Protein AF-0000000066056493 (afdb_homodimer)

Radius of gyration: 20.64 Å; Cα contacts (8 Å, |Δi|>4): 708; chains: 2; bounding box: 51×51×52 Å

Nearest PDB structures (foldseek):
  6n6f-assembly1_A  TM=9.939E-01  e=4.272E-26  Vibrio cholerae
  7va3-assembly1_B  TM=9.637E-01  e=6.478E-27  Pseudomonas aeruginosa PAO1
  3tr8-assembly1_B  TM=9.936E-01  e=1.657E-25  Coxiella burnetii
  7va6-assembly1_B  TM=9.688E-01  e=3.374E-26  Pseudomonas aeruginosa PAO1
  7vh4-assembly2_B  TM=9.676E-01  e=2.999E-26  Escherichia coli K-12

Solvent-accessible surface area (backbone atoms only — not comparable to full-atom values): 19224 Å² total; per-residue (Å²): 120,61,32,66,62,25,36,42,33,46,30,64,37,50,39,52,86,45,66,90,80,37,46,78,36,31,43,19,38,37,33,20,41,72,74,67,46,78,74,47,76,48,72,75,43,41,21,40,59,66,64,69,54,64,70,63,27,50,70,65,47,49,50,52,32,51,74,70,44,48,50,60,45,17,71,68,30,83,39,41,58,68,52,51,35,50,53,50,47,63,61,42,55,66,38,33,52,76,44,46,22,34,47,26,26,61,53,37,59,60,51,51,55,40,24,55,75,69,29,46,72,48,48,60,38,30,22,95,44,45,35,34,46,40,23,56,48,56,48,24,55,64,55,32,50,68,64,39,71,67,60,79,82,86,77,75,83,38,34,58,60,47,38,52,50,36,54,48,50,44,50,50,46,36,60,71,41,32,32,77,90,50,46,110,121,62,31,65,61,24,36,42,32,46,30,63,38,51,40,54,87,46,65,88,80,38,46,76,35,30,43,21,38,36,33,21,41,71,75,66,46,77,74,47,76,46,71,75,43,42,21,41,60,63,64,67,54,64,71,64,27,48,70,65,48,48,50,51,32,51,74,70,43,47,51,60,46,16,71,69,30,83,38,40,59,69,53,52,37,52,53,50,45,63,61,43,54,64,37,31,51,77,43,46,22,35,47,25,26,62,55,38,57,61,52,50,54,37,24,58,74,67,30,44,72,50,48,60,38,30,21,93,43,46,34,35,46,40,24,57,49,56,45,25,56,65,56,32,51,69,64,40,71,68,61,80,81,86,77,74,83,38,33,59,59,48,39,53,50,38,52,49,49,45,51,50,46,36,60,71,40,32,31,76,88,50,46,111

Foldseek 3Di:
DADLQKAKEKFWDWLDLDLVQIATFWMWIFIDGNLLHTPDTADIAGAADDVVRNVPRDPVSVVLCVVLVSVVRNPVHPHHLANVLVSVCVVCVVHYAFQRHAHEAAVCVSVLSNCVPRPVVSSRSYHPHHHHLVVLLVVCVPPPVPLNVPDDDPPSSRIVNRRVSRSVSSLSSLCPPDDPVRND/DADLQKAKEKFFDWLDLDLVQIATFWMWIFIDGNLLHTPDTADIAGAADDVVRNVPRDPVSVVLCVVLVSVVRNPVHPHHLANVLVSVCVVCVVHYAFQRHAHEAAVCVSVLSNCVPRPVVSSRSYHPHHHHLVVLLVVCVPPPVPLNVPDDDPPSSRIVNRRVSRSVSSLSSLCPPDDPVRND

Secondary structure (DSSP, 8-state):
---TT-EEEEEEEESSS-TTT--EEEEEEEEE-TT--EEEEPPPEE----HHHHHT--HHHHHHHHHHTHHHHHHH----HHHHHHHHHHHHTTTS-TTTSPEEESSTHHHHHHHHHH-HHHHTTS-SSEEEHHHHHHHHHHH-HHHHHH--------HHHHHHHHHHHHHHHHHHHB-GGG--/---TT-EEEEEEEESSS-TTT--EEEEEEEEE-TT--EEEEPPPEE----HHHHHT--HHHHHHHHHHTHHHHHHH----HHHHHHHHHHHHTTTS-TTTSPEEESSTHHHHHHHHHH-HHHHTTS-SSEEEHHHHHHHHHHH-HHHHHH--------HHHHHHHHHHHHHHHHHHHB-GGG--

Structure (mmCIF, N/CA/C/O backbone):
data_AF-0000000066056493-model_v1
#
loop_
_entity.id
_entity.type
_entity.pdbx_description
1 polymer Oligoribonuclease
#
loop_
_atom_site.group_PDB
_atom_site.id
_atom_site.type_symbol
_atom_site.label_atom_id
_atom_site.label_alt_id
_atom_site.label_comp_id
_atom_site.label_asym_id
_atom_site.label_entity_id
_atom_site.label_seq_id
_atom_site.pdbx_PDB_ins_code
_atom_site.Cartn_x
_atom_site.Cartn_y
_atom_site.Cartn_z
_atom_site.occupancy
_atom_site.B_iso_or_equiv
_atom_site.auth_seq_id
_atom_site.auth_comp_id
_atom_site.auth_asym_id
_atom_site.auth_atom_id
_atom_site.pdbx_PDB_model_num
ATOM 1 N N . MET A 1 1 ? 9.977 -25.406 2.15 1 86.19 1 MET A N 1
ATOM 2 C CA . MET A 1 1 ? 9.891 -25.406 3.607 1 86.19 1 MET A CA 1
ATOM 3 C C . MET A 1 1 ? 9.195 -24.156 4.109 1 86.19 1 MET A C 1
ATOM 5 O O . MET A 1 1 ? 9.375 -23.062 3.543 1 86.19 1 MET A O 1
ATOM 9 N N . LYS A 1 2 ? 8.406 -24.375 5.102 1 96.56 2 LYS A N 1
ATOM 10 C CA . LYS A 1 2 ? 7.676 -23.266 5.73 1 96.56 2 LYS A CA 1
ATOM 11 C C . LYS A 1 2 ? 8.625 -22.297 6.422 1 96.56 2 LYS A C 1
ATOM 13 O O . LYS A 1 2 ? 9.547 -22.734 7.125 1 96.56 2 LYS A O 1
ATOM 18 N N . SER A 1 3 ? 8.484 -21 6.113 1 98.06 3 SER A N 1
ATOM 19 C CA . SER A 1 3 ? 9.359 -19.984 6.688 1 98.06 3 SER A CA 1
ATOM 20 C C . SER A 1 3 ? 8.633 -18.656 6.832 1 98.06 3 SER A C 1
ATOM 22 O O . SER A 1 3 ? 7.867 -18.25 5.953 1 98.06 3 SER A O 1
ATOM 24 N N . GLU A 1 4 ? 8.961 -17.953 7.898 1 97.75 4 GLU A N 1
ATOM 25 C CA . GLU A 1 4 ? 8.406 -16.609 8.102 1 97.75 4 GLU A CA 1
ATOM 26 C C . GLU A 1 4 ? 9.031 -15.602 7.148 1 97.75 4 GLU A C 1
ATOM 28 O O . GLU A 1 4 ? 8.516 -14.484 6.992 1 97.75 4 GLU A O 1
ATOM 33 N N . ASN A 1 5 ? 10.094 -15.984 6.484 1 98 5 ASN A N 1
ATOM 34 C CA . ASN A 1 5 ? 10.773 -15.078 5.559 1 98 5 ASN A CA 1
ATOM 35 C C . ASN A 1 5 ? 10.258 -15.25 4.133 1 98 5 ASN A C 1
ATOM 37 O O . ASN A 1 5 ? 10.609 -14.469 3.244 1 98 5 ASN A O 1
ATOM 41 N N . ASN A 1 6 ? 9.43 -16.297 3.906 1 98.81 6 ASN A N 1
ATOM 42 C CA . ASN A 1 6 ? 8.836 -16.469 2.584 1 98.81 6 ASN A CA 1
ATOM 43 C C . ASN A 1 6 ? 7.848 -15.344 2.264 1 98.81 6 ASN A C 1
ATOM 45 O O . ASN A 1 6 ? 7.297 -14.719 3.172 1 98.81 6 ASN A O 1
ATOM 49 N N . LEU A 1 7 ? 7.75 -15.094 0.995 1 98.94 7 LEU A N 1
ATOM 50 C CA . LEU A 1 7 ? 6.91 -14.016 0.495 1 98.94 7 LEU A CA 1
ATOM 51 C C . LEU A 1 7 ? 5.742 -14.562 -0.318 1 98.94 7 LEU A C 1
ATOM 53 O O . LEU A 1 7 ? 5.926 -15.43 -1.171 1 98.94 7 LEU A O 1
ATOM 57 N N . ILE A 1 8 ? 4.562 -14.078 -0.016 1 98.94 8 ILE A N 1
ATOM 58 C CA . ILE A 1 8 ? 3.385 -14.406 -0.809 1 98.94 8 ILE A CA 1
ATOM 59 C C . ILE A 1 8 ? 3.119 -13.297 -1.825 1 98.94 8 ILE A C 1
ATOM 61 O O . ILE A 1 8 ? 2.863 -12.148 -1.45 1 98.94 8 ILE A O 1
ATOM 65 N N . TRP A 1 9 ? 3.219 -13.617 -3.09 1 98.94 9 TRP A N 1
ATOM 66 C CA . TRP A 1 9 ? 2.82 -12.75 -4.191 1 98.94 9 TRP A CA 1
ATOM 67 C C . TRP A 1 9 ? 1.397 -13.062 -4.645 1 98.94 9 TRP A C 1
ATOM 69 O O . TRP A 1 9 ? 1.015 -14.227 -4.754 1 98.94 9 TRP A O 1
ATOM 79 N N . ILE A 1 10 ? 0.638 -12.008 -4.863 1 98.94 10 ILE A N 1
ATOM 80 C CA . ILE A 1 10 ? -0.745 -12.211 -5.281 1 98.94 10 ILE A CA 1
ATOM 81 C C . ILE A 1 10 ? -1.119 -11.18 -6.344 1 98.94 10 ILE A C 1
ATOM 83 O O . ILE A 1 10 ? -0.582 -10.062 -6.355 1 98.94 10 ILE A O 1
ATOM 87 N N . ASP A 1 11 ? -1.934 -11.484 -7.219 1 98.81 11 ASP A N 1
ATOM 88 C CA . ASP A 1 11 ? -2.572 -10.594 -8.188 1 98.81 11 ASP A CA 1
ATOM 89 C C . ASP A 1 11 ? -4.027 -10.984 -8.414 1 98.81 11 ASP A C 1
ATOM 91 O O . ASP A 1 11 ? -4.359 -12.172 -8.43 1 98.81 11 ASP A O 1
ATOM 95 N N . LEU A 1 12 ? -4.859 -10.016 -8.555 1 98.81 12 LEU A N 1
ATOM 96 C CA . LEU A 1 12 ? -6.277 -10.195 -8.852 1 98.81 12 LEU A CA 1
ATOM 97 C C . LEU A 1 12 ? -6.648 -9.5 -10.156 1 98.81 12 LEU A C 1
ATOM 99 O O . LEU A 1 12 ? -6.094 -8.453 -10.492 1 98.81 12 LEU A O 1
ATOM 103 N N . GLU A 1 13 ? -7.504 -10.062 -10.852 1 98.69 13 GLU A N 1
ATOM 104 C CA . GLU A 1 13 ? -8.266 -9.352 -11.875 1 98.69 13 GLU A CA 1
ATOM 105 C C . GLU A 1 13 ? -9.695 -9.078 -11.414 1 98.69 13 GLU A C 1
ATOM 107 O O . GLU A 1 13 ? -10.312 -9.93 -10.766 1 98.69 13 GLU A O 1
ATOM 112 N N . MET A 1 14 ? -10.227 -7.957 -11.766 1 98.69 14 MET A N 1
ATOM 113 C CA . MET A 1 14 ? -11.547 -7.535 -11.305 1 98.69 14 MET A CA 1
ATOM 114 C C . MET A 1 14 ? -12.383 -7.023 -12.477 1 98.69 14 MET A C 1
ATOM 116 O O . MET A 1 14 ? -11.852 -6.738 -13.547 1 98.69 14 MET A O 1
ATOM 120 N N . THR A 1 15 ? -13.672 -6.895 -12.273 1 98.62 15 THR A N 1
ATOM 121 C CA . THR A 1 15 ? -14.57 -6.363 -13.289 1 98.62 15 THR A CA 1
ATOM 122 C C . THR A 1 15 ? -14.469 -4.84 -13.359 1 98.62 15 THR A C 1
ATOM 124 O O . THR A 1 15 ? -15.07 -4.211 -14.227 1 98.62 15 THR A O 1
ATOM 127 N N . GLY A 1 16 ? -13.773 -4.227 -12.492 1 97.81 16 GLY A N 1
ATOM 128 C CA . GLY A 1 16 ? -13.523 -2.803 -12.344 1 97.81 16 GLY A CA 1
ATOM 129 C C . GLY A 1 16 ? -12.75 -2.463 -11.086 1 97.81 16 GLY A C 1
ATOM 130 O O . GLY A 1 16 ? -12.289 -3.355 -10.367 1 97.81 16 GLY A O 1
ATOM 131 N N . LEU A 1 17 ? -12.656 -1.231 -10.719 1 95.81 17 LEU A N 1
ATOM 132 C CA . LEU A 1 17 ? -11.773 -0.819 -9.633 1 95.81 17 LEU A CA 1
ATOM 133 C C . LE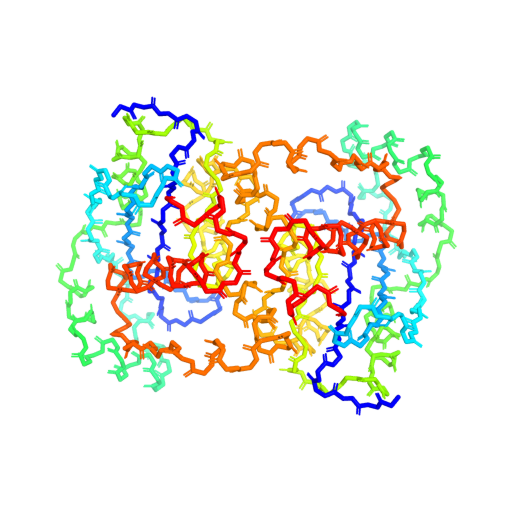U A 1 17 ? -12.578 -0.42 -8.398 1 95.81 17 LEU A C 1
ATOM 135 O O . LEU A 1 17 ? -12 -0.105 -7.359 1 95.81 17 LEU A O 1
ATOM 139 N N . ASP A 1 18 ? -13.875 -0.439 -8.508 1 95.81 18 ASP A N 1
ATOM 140 C CA . ASP A 1 18 ? -14.719 -0.107 -7.367 1 95.81 18 ASP A CA 1
ATOM 141 C C . ASP A 1 18 ? -15.016 -1.346 -6.523 1 95.81 18 ASP A C 1
ATOM 143 O O . ASP A 1 18 ? -15.891 -2.143 -6.863 1 95.81 18 ASP A O 1
ATOM 147 N N . HIS A 1 19 ? -14.391 -1.412 -5.352 1 94.31 19 HIS A N 1
ATOM 148 C CA . HIS A 1 19 ? -14.477 -2.605 -4.52 1 94.31 19 HIS A CA 1
ATOM 149 C C . HIS A 1 19 ? -15.883 -2.777 -3.955 1 94.31 19 HIS A C 1
ATOM 151 O O . HIS A 1 19 ? -16.234 -3.848 -3.445 1 94.31 19 HIS A O 1
ATOM 157 N N . LYS A 1 20 ? -16.734 -1.754 -4.016 1 93 20 LYS A N 1
ATOM 158 C CA . LYS A 1 20 ? -18.109 -1.842 -3.529 1 93 20 LYS A CA 1
ATOM 159 C C . LYS A 1 20 ? -19.031 -2.367 -4.613 1 93 20 LYS A C 1
ATOM 161 O O . LYS A 1 20 ? -20.094 -2.928 -4.312 1 93 20 LYS A O 1
ATOM 166 N N . ALA A 1 21 ? -18.656 -2.229 -5.914 1 96.31 21 ALA A N 1
ATOM 167 C CA . ALA A 1 21 ? -19.562 -2.529 -7.016 1 96.31 21 ALA A CA 1
ATOM 168 C C . ALA A 1 21 ? -19 -3.629 -7.91 1 96.31 21 ALA A C 1
ATOM 170 O O . ALA A 1 21 ? -19.75 -4.301 -8.625 1 96.31 21 ALA A O 1
ATOM 171 N N . ASP A 1 22 ? -17.688 -3.824 -7.871 1 98.31 22 ASP A N 1
ATOM 172 C CA . ASP A 1 22 ? -17.016 -4.742 -8.789 1 98.31 22 ASP A CA 1
ATOM 173 C C . ASP A 1 22 ? -16.609 -6.031 -8.078 1 98.31 22 ASP A C 1
ATOM 175 O O . ASP A 1 22 ? -16.656 -6.105 -6.848 1 98.31 22 ASP A O 1
ATOM 179 N N . GLN A 1 23 ? -16.219 -7.012 -8.883 1 98.56 23 GLN A N 1
ATOM 180 C CA . GLN A 1 23 ? -15.938 -8.344 -8.367 1 98.56 23 GLN A CA 1
ATOM 181 C C . GLN A 1 23 ? -14.547 -8.82 -8.773 1 98.56 23 GLN A C 1
ATOM 183 O O . GLN A 1 23 ? -14.102 -8.562 -9.891 1 98.56 23 GLN A O 1
ATOM 188 N N . ILE A 1 24 ? -13.93 -9.508 -7.797 1 98.88 24 ILE A N 1
ATOM 189 C CA . ILE A 1 24 ? -12.758 -10.289 -8.172 1 98.88 24 ILE A CA 1
ATOM 190 C C . ILE A 1 24 ? -13.164 -11.398 -9.141 1 98.88 24 ILE A C 1
ATOM 192 O O . ILE A 1 24 ? -14.117 -12.141 -8.883 1 98.88 24 ILE A O 1
ATOM 196 N N . ILE A 1 25 ? -12.414 -11.539 -10.25 1 98.88 25 ILE A N 1
ATOM 197 C CA . ILE A 1 25 ? -12.828 -12.555 -11.211 1 98.88 25 ILE A CA 1
ATOM 198 C C . ILE A 1 25 ? -11.672 -13.508 -11.484 1 98.88 25 ILE A C 1
ATOM 200 O O . ILE A 1 25 ? -11.852 -14.539 -12.133 1 98.88 25 ILE A O 1
ATOM 204 N N . GLU A 1 26 ? -10.492 -13.211 -11.023 1 98.94 26 GLU A N 1
ATOM 205 C CA . GLU A 1 26 ? -9.352 -14.125 -11.086 1 98.94 26 GLU A CA 1
ATOM 206 C C . GLU A 1 26 ? -8.398 -13.891 -9.922 1 98.94 26 GLU A C 1
ATOM 208 O O . GLU A 1 26 ? -8.195 -12.75 -9.492 1 98.94 26 GLU A O 1
ATOM 213 N N . ILE A 1 27 ? -7.789 -14.938 -9.422 1 98.88 27 ILE A N 1
ATOM 214 C CA . ILE A 1 27 ? -6.777 -14.852 -8.367 1 98.88 27 ILE A CA 1
ATOM 215 C C . ILE A 1 27 ? -5.629 -15.805 -8.68 1 98.88 27 ILE A C 1
ATOM 217 O O . ILE A 1 27 ? -5.852 -16.922 -9.148 1 98.88 27 ILE A O 1
ATOM 221 N N . ALA A 1 28 ? -4.457 -15.375 -8.5 1 98.94 28 ALA A N 1
ATOM 222 C CA . ALA A 1 28 ? -3.242 -16.188 -8.539 1 98.94 28 ALA A CA 1
ATOM 223 C C . ALA A 1 28 ? -2.307 -15.836 -7.387 1 98.94 28 ALA A C 1
ATOM 225 O O . ALA A 1 28 ? -2.275 -14.688 -6.934 1 98.94 28 ALA A O 1
ATOM 226 N N . THR A 1 29 ? -1.55 -16.812 -6.91 1 98.94 29 THR A N 1
ATOM 227 C CA . THR A 1 29 ? -0.548 -16.609 -5.871 1 98.94 29 THR A CA 1
ATOM 228 C C . THR A 1 29 ? 0.735 -17.375 -6.195 1 98.94 29 THR A C 1
ATOM 230 O O . THR A 1 29 ? 0.692 -18.438 -6.816 1 98.94 29 THR A O 1
ATOM 233 N N . VAL A 1 30 ? 1.817 -16.859 -5.895 1 98.94 30 VAL A N 1
ATOM 234 C CA . VAL A 1 30 ? 3.146 -17.453 -5.965 1 98.94 30 VAL A CA 1
ATOM 235 C C . VAL A 1 30 ? 3.889 -17.219 -4.652 1 98.94 30 VAL A C 1
ATOM 237 O O . VAL A 1 30 ? 3.754 -16.172 -4.031 1 98.94 30 VAL A O 1
ATOM 240 N N . VAL A 1 31 ? 4.586 -18.219 -4.164 1 98.94 31 VAL A N 1
ATOM 241 C CA . VAL A 1 31 ? 5.41 -18.078 -2.971 1 98.94 31 VAL A CA 1
ATOM 242 C C . VAL A 1 31 ? 6.887 -18.078 -3.361 1 98.94 31 VAL A C 1
ATOM 244 O O . VAL A 1 31 ? 7.336 -18.938 -4.125 1 98.94 31 VAL A O 1
ATOM 247 N N . THR A 1 32 ? 7.582 -17.141 -2.955 1 98.88 32 THR A N 1
ATOM 248 C CA . THR A 1 32 ? 9.031 -17.125 -3.113 1 98.88 32 THR A CA 1
ATOM 249 C C . THR A 1 32 ? 9.727 -17.172 -1.754 1 98.88 32 THR A C 1
ATOM 251 O O . THR A 1 32 ? 9.109 -16.891 -0.726 1 98.88 32 THR A O 1
ATOM 254 N N . ASP A 1 33 ? 11 -17.547 -1.761 1 98.62 33 ASP A N 1
ATOM 255 C CA . ASP A 1 33 ? 11.82 -17.312 -0.576 1 98.62 33 ASP A CA 1
ATOM 256 C C . ASP A 1 33 ? 12.273 -15.852 -0.513 1 98.62 33 ASP A C 1
ATOM 258 O O . ASP A 1 33 ? 11.859 -15.031 -1.328 1 98.62 33 ASP A O 1
ATOM 262 N N . ALA A 1 34 ? 13.133 -15.523 0.426 1 98.06 34 ALA A N 1
ATOM 263 C CA . ALA A 1 34 ? 13.586 -14.156 0.648 1 98.06 34 ALA A CA 1
ATOM 264 C C . ALA A 1 34 ? 14.438 -13.664 -0.519 1 98.06 34 ALA A C 1
ATOM 266 O O . ALA A 1 34 ? 14.562 -12.453 -0.737 1 98.06 34 ALA A O 1
ATOM 267 N N . GLU A 1 35 ? 15.016 -14.617 -1.243 1 98 35 GLU A N 1
ATOM 268 C CA . GLU A 1 35 ? 15.883 -14.266 -2.361 1 98 35 GLU A CA 1
ATOM 269 C C . GLU A 1 35 ? 15.109 -14.234 -3.676 1 98 35 GLU A C 1
ATOM 271 O O . GLU A 1 35 ? 15.703 -14.18 -4.754 1 98 35 GLU A O 1
ATOM 276 N N . LEU A 1 36 ? 13.758 -14.336 -3.619 1 98.62 36 LEU A N 1
ATOM 277 C CA . LEU A 1 36 ? 12.828 -14.195 -4.738 1 98.62 36 LEU A CA 1
ATOM 278 C C . LEU A 1 36 ? 12.875 -15.43 -5.641 1 98.62 36 LEU A C 1
ATOM 280 O O . LEU A 1 36 ? 12.492 -15.359 -6.809 1 98.62 36 LEU A O 1
ATOM 284 N N . ASN A 1 37 ? 13.453 -16.5 -5.133 1 98.5 37 ASN A N 1
ATOM 285 C CA . ASN A 1 37 ? 13.312 -17.781 -5.828 1 98.5 37 ASN A CA 1
ATOM 286 C C . ASN A 1 37 ? 11.906 -18.359 -5.648 1 98.5 37 ASN A C 1
ATOM 288 O O . ASN A 1 37 ? 11.406 -18.438 -4.523 1 98.5 37 ASN A O 1
ATOM 292 N N . VAL A 1 38 ? 11.359 -18.797 -6.707 1 98.75 38 VAL A N 1
ATOM 293 C CA . VAL A 1 38 ? 10.008 -19.359 -6.641 1 98.75 38 VAL A CA 1
ATOM 294 C C . VAL A 1 38 ? 10.047 -20.703 -5.926 1 98.75 38 VAL A C 1
ATOM 296 O O . VAL A 1 38 ? 10.797 -21.609 -6.312 1 98.75 38 VAL A O 1
ATOM 299 N N . LEU A 1 39 ? 9.266 -20.797 -4.902 1 98.75 39 LEU A N 1
ATOM 300 C CA . LEU A 1 39 ? 9.141 -22.047 -4.156 1 98.75 39 LEU A CA 1
ATOM 301 C C . LEU A 1 39 ? 7.945 -22.859 -4.648 1 98.75 39 LEU A C 1
ATOM 303 O O . LEU A 1 39 ? 7.996 -24.094 -4.684 1 98.75 39 LEU A O 1
ATOM 307 N N . ALA A 1 40 ? 6.852 -22.125 -5.012 1 98.75 40 ALA A N 1
ATOM 308 C CA . ALA A 1 40 ? 5.629 -22.797 -5.438 1 98.75 40 ALA A CA 1
ATOM 309 C C . ALA A 1 40 ? 4.691 -21.828 -6.148 1 98.75 40 ALA A C 1
ATOM 311 O O . ALA A 1 40 ? 4.656 -20.641 -5.828 1 98.75 40 ALA A O 1
ATOM 312 N N . GLU A 1 41 ? 4.004 -22.359 -7.102 1 98.62 41 GLU A N 1
ATOM 313 C CA . GLU A 1 41 ? 2.922 -21.656 -7.797 1 98.62 41 GLU A CA 1
ATOM 314 C C . GLU A 1 41 ? 1.56 -22.188 -7.352 1 98.62 41 GLU A C 1
ATOM 316 O O . GLU A 1 41 ? 1.322 -23.391 -7.352 1 98.62 41 GLU A O 1
ATOM 321 N N . GLY A 1 42 ? 0.716 -21.25 -6.902 1 98.62 42 GLY A N 1
ATOM 322 C CA . GLY A 1 42 ? -0.635 -21.641 -6.543 1 98.62 42 GLY A CA 1
ATOM 323 C C . GLY A 1 42 ? -1.553 -21.797 -7.738 1 98.62 42 GLY A C 1
ATOM 324 O O . GLY A 1 42 ? -1.146 -21.547 -8.875 1 98.62 42 GLY A O 1
ATOM 325 N N . PRO A 1 43 ? -2.707 -22.266 -7.453 1 98.31 43 PRO A N 1
ATOM 326 C CA . PRO A 1 43 ? -3.666 -22.375 -8.555 1 98.31 43 PRO A CA 1
ATOM 327 C C . PRO A 1 43 ? -4.07 -21.016 -9.117 1 98.31 43 PRO A C 1
ATOM 329 O O . PRO A 1 43 ? -4.207 -20.047 -8.359 1 98.31 43 PRO A O 1
ATOM 332 N N . VAL A 1 44 ? -4.164 -20.953 -10.406 1 98.69 44 VAL A N 1
ATOM 333 C CA . VAL A 1 44 ? -4.797 -19.812 -11.055 1 98.69 44 VAL A CA 1
ATOM 334 C C . VAL A 1 44 ? -6.289 -20.078 -11.234 1 98.69 44 VAL A C 1
ATOM 336 O O . VAL A 1 44 ? -6.68 -21 -11.953 1 98.69 44 VAL A O 1
ATOM 339 N N . MET A 1 45 ? -7.121 -19.266 -10.594 1 98.88 45 MET A N 1
ATOM 340 C CA . MET A 1 45 ? -8.539 -19.609 -10.57 1 98.88 45 MET A CA 1
ATOM 341 C C . MET A 1 45 ? -9.383 -18.469 -11.133 1 98.88 45 MET A C 1
ATOM 343 O O . MET A 1 45 ? -9.289 -17.328 -10.656 1 98.88 45 MET A O 1
ATOM 347 N N . ALA A 1 46 ? -10.102 -18.75 -12.156 1 98.81 46 ALA A N 1
ATOM 348 C CA . ALA A 1 46 ? -11.219 -17.891 -12.539 1 98.81 46 ALA A CA 1
ATOM 349 C C . ALA A 1 46 ? -12.422 -18.109 -11.625 1 98.81 46 ALA A C 1
ATOM 351 O O . ALA A 1 46 ? -12.75 -19.25 -11.289 1 98.81 46 ALA A O 1
ATOM 352 N N . ILE A 1 47 ? -13.039 -17.078 -11.266 1 98.88 47 ILE A N 1
ATOM 353 C CA . ILE A 1 47 ? -14.078 -17.172 -10.242 1 98.88 47 ILE A CA 1
ATOM 354 C C . ILE A 1 47 ? -15.453 -17 -10.883 1 98.88 47 ILE A C 1
ATOM 356 O O . ILE A 1 47 ? -15.688 -16.031 -11.609 1 98.88 47 ILE A O 1
ATOM 360 N N . GLN A 1 48 ? -16.328 -17.938 -10.609 1 98.62 48 GLN A N 1
ATOM 361 C CA . GLN A 1 48 ? -17.703 -17.828 -11.086 1 98.62 48 GLN A CA 1
ATOM 362 C C . GLN A 1 48 ? -18.328 -16.484 -10.688 1 98.62 48 GLN A C 1
ATOM 364 O O . GLN A 1 48 ? -18.328 -16.141 -9.508 1 98.62 48 GLN A O 1
ATOM 369 N N . THR A 1 49 ? -18.828 -15.711 -11.68 1 98.38 49 THR A N 1
ATOM 370 C CA . THR A 1 49 ? -19.359 -14.367 -11.461 1 98.38 49 THR A CA 1
ATOM 371 C C . THR A 1 49 ? -20.656 -14.156 -12.242 1 98.38 49 THR A C 1
ATOM 373 O O . THR A 1 49 ? -20.75 -14.547 -13.406 1 98.38 49 THR A O 1
ATOM 376 N N . GLU A 1 50 ? -21.641 -13.617 -11.57 1 97.81 50 GLU A N 1
ATOM 377 C CA . GLU A 1 50 ? -22.906 -13.352 -12.242 1 97.81 50 GLU A CA 1
ATOM 378 C C . GLU A 1 50 ? -22.703 -12.477 -13.477 1 97.81 50 GLU A C 1
ATOM 380 O O . GLU A 1 50 ? -21.891 -11.555 -13.469 1 97.81 50 GLU A O 1
ATOM 385 N N . GLN A 1 51 ? -23.531 -12.727 -14.422 1 97.75 51 GLN A N 1
ATOM 386 C CA . GLN A 1 51 ? -23.359 -12.117 -15.734 1 97.75 51 GLN A CA 1
ATOM 387 C C . GLN A 1 51 ? -23.5 -10.594 -15.656 1 97.75 51 GLN A C 1
ATOM 389 O O . GLN A 1 51 ? -22.828 -9.867 -16.391 1 97.75 51 GLN A O 1
ATOM 394 N N . HIS A 1 52 ? -24.281 -10.07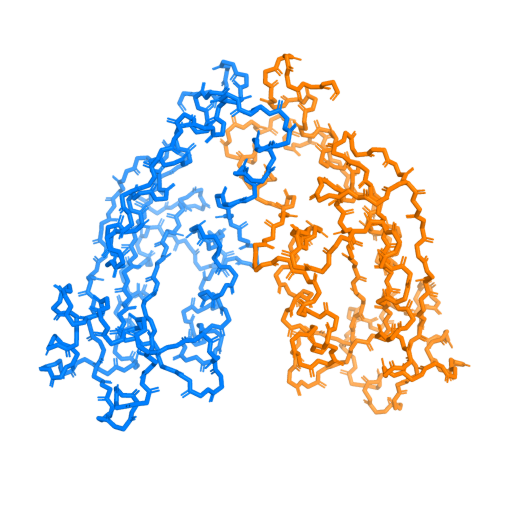8 -14.766 1 97.69 52 HIS A N 1
ATOM 395 C CA . HIS A 1 52 ? -24.531 -8.641 -14.711 1 97.69 52 HIS A CA 1
ATOM 396 C C . HIS A 1 52 ? -23.25 -7.883 -14.344 1 97.69 52 HIS A C 1
ATOM 398 O O . HIS A 1 52 ? -23.047 -6.75 -14.781 1 97.69 52 HIS A O 1
ATOM 404 N N . TYR A 1 53 ? -22.344 -8.461 -13.555 1 98.12 53 TYR A N 1
ATOM 405 C CA . TYR A 1 53 ? -21.062 -7.832 -13.25 1 98.12 53 TYR A CA 1
ATOM 406 C C . TYR A 1 53 ? -20.203 -7.746 -14.5 1 98.12 53 TYR A C 1
ATOM 408 O O . TYR A 1 53 ? -19.516 -6.746 -14.719 1 98.12 53 TYR A O 1
ATOM 416 N N . LEU A 1 54 ? -20.25 -8.781 -15.305 1 98.25 54 LEU A N 1
ATOM 417 C CA . LEU A 1 54 ? -19.469 -8.805 -16.547 1 98.25 54 LEU A CA 1
ATOM 418 C C . LEU A 1 54 ? -20.016 -7.777 -17.531 1 98.25 54 LEU A C 1
ATOM 420 O O . LEU A 1 54 ? -19.25 -7.082 -18.203 1 98.25 54 LEU A O 1
ATOM 424 N N . ASP A 1 55 ? -21.312 -7.691 -17.547 1 97.38 55 ASP A N 1
ATOM 425 C CA . ASP A 1 55 ? -21.969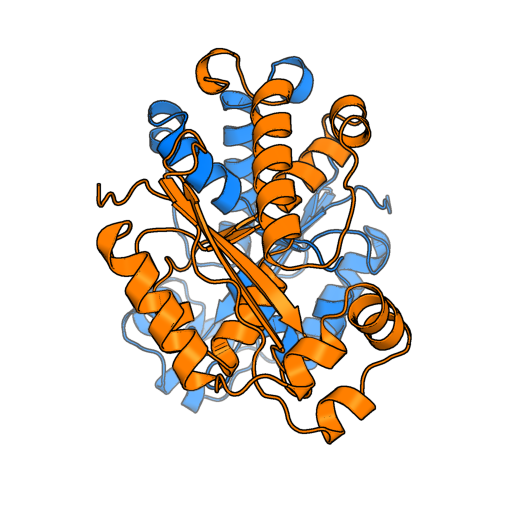 -6.734 -18.438 1 97.38 55 ASP A CA 1
ATOM 426 C C . ASP A 1 55 ? -21.656 -5.301 -18.016 1 97.38 55 ASP A C 1
ATOM 428 O O . ASP A 1 55 ? -21.75 -4.375 -18.828 1 97.38 55 ASP A O 1
ATOM 432 N N . GLY A 1 56 ? -21.344 -5.133 -16.781 1 97.31 56 GLY A N 1
ATOM 433 C CA . GLY A 1 56 ? -21.109 -3.809 -16.219 1 97.31 56 GLY A CA 1
ATOM 434 C C . GLY A 1 56 ? -19.672 -3.34 -16.391 1 97.31 56 GLY A C 1
ATOM 435 O O . GLY A 1 56 ? -19.328 -2.211 -16.031 1 97.31 56 GLY A O 1
ATOM 436 N N . MET A 1 57 ? -18.812 -4.16 -16.938 1 98.06 57 MET A N 1
ATOM 437 C CA . MET A 1 57 ? -17.422 -3.781 -17.141 1 98.06 57 MET A CA 1
ATOM 438 C C . MET A 1 57 ? -17.312 -2.596 -18.109 1 98.06 57 MET A C 1
ATOM 440 O O . MET A 1 57 ? -18.047 -2.518 -19.078 1 98.06 57 MET A O 1
ATOM 444 N N . ASP A 1 58 ? -16.391 -1.778 -17.812 1 97.69 58 ASP A N 1
ATOM 445 C CA . ASP A 1 58 ? -16.141 -0.686 -18.75 1 97.69 58 ASP A CA 1
ATOM 446 C C . ASP A 1 58 ? -15.414 -1.183 -20 1 97.69 58 ASP A C 1
ATOM 448 O O . ASP A 1 58 ? -15.156 -2.381 -20.141 1 97.69 58 ASP A O 1
ATOM 452 N N . ALA A 1 59 ? -15.078 -0.282 -20.891 1 97.56 59 ALA A N 1
ATOM 453 C CA . ALA A 1 59 ? -14.508 -0.653 -22.172 1 97.56 59 ALA A CA 1
ATOM 454 C C . ALA A 1 59 ? -13.125 -1.28 -22 1 97.56 59 ALA A C 1
ATOM 456 O O . ALA A 1 59 ? -12.773 -2.227 -22.719 1 97.56 59 ALA A O 1
ATOM 457 N N . TRP A 1 60 ? -12.406 -0.771 -21.141 1 96.62 60 TRP A N 1
ATOM 458 C CA . TRP A 1 60 ? -11.055 -1.282 -20.922 1 96.62 60 TRP A CA 1
ATOM 459 C C . TRP A 1 60 ? -11.086 -2.725 -20.438 1 96.62 60 TRP A C 1
ATOM 461 O O . TRP A 1 60 ? -10.445 -3.602 -21.016 1 96.62 60 TRP A O 1
ATOM 471 N N . CYS A 1 61 ? -11.875 -2.939 -19.375 1 96.75 61 CYS A N 1
ATOM 472 C CA . CYS A 1 61 ? -11.977 -4.281 -18.812 1 96.75 61 CYS A CA 1
ATOM 473 C C . CYS A 1 61 ? -12.547 -5.258 -19.844 1 96.75 61 CYS A C 1
ATOM 475 O O . CYS A 1 61 ? -12.062 -6.387 -19.953 1 96.75 61 CYS A O 1
ATOM 477 N N . THR A 1 62 ? -13.57 -4.848 -20.531 1 97.56 62 THR A N 1
ATOM 478 C CA . THR A 1 62 ? -14.195 -5.691 -21.547 1 97.56 62 THR A CA 1
ATOM 479 C C . THR A 1 62 ? -13.18 -6.121 -22.594 1 97.56 62 THR A C 1
ATOM 481 O O . THR A 1 62 ? -13.094 -7.305 -22.938 1 97.56 62 THR A O 1
ATOM 484 N N . THR A 1 63 ? -12.414 -5.176 -23.016 1 97.12 63 THR A N 1
ATOM 485 C CA . THR A 1 63 ? -11.438 -5.445 -24.062 1 97.12 63 THR A CA 1
ATOM 486 C C . THR A 1 63 ? -10.312 -6.332 -23.547 1 97.12 63 THR A C 1
ATOM 488 O O . THR A 1 63 ? -9.977 -7.348 -24.156 1 97.12 63 THR A O 1
ATOM 491 N N . HIS A 1 64 ? -9.758 -6.031 -22.391 1 96.19 64 HIS A N 1
ATOM 492 C CA . HIS A 1 64 ? -8.586 -6.738 -21.891 1 96.19 64 HIS A CA 1
ATOM 493 C C . HIS A 1 64 ? -8.953 -8.141 -21.422 1 96.19 64 HIS A C 1
ATOM 495 O O . HIS A 1 64 ? -8.266 -9.109 -21.766 1 96.19 64 HIS A O 1
ATOM 501 N N . HIS A 1 65 ? -10.047 -8.305 -20.719 1 97.5 65 HIS A N 1
ATOM 502 C CA . HIS A 1 65 ? -10.453 -9.617 -20.234 1 97.5 65 HIS A CA 1
ATOM 503 C C . HIS A 1 65 ? -11 -10.477 -21.375 1 97.5 65 HIS A C 1
ATOM 505 O O . HIS A 1 65 ? -10.867 -11.703 -21.344 1 97.5 65 HIS A O 1
ATOM 511 N N . GLY A 1 66 ? -11.625 -9.828 -22.344 1 97.25 66 GLY A N 1
ATOM 512 C CA . GLY A 1 66 ? -12.031 -10.555 -23.531 1 97.25 66 GLY A CA 1
ATOM 513 C C . GLY A 1 66 ? -10.859 -11.102 -24.328 1 97.25 66 GLY A C 1
ATOM 514 O O . GLY A 1 66 ? -10.82 -12.297 -24.641 1 97.25 66 GLY A O 1
ATOM 515 N N . ASN A 1 67 ? -9.859 -10.234 -24.547 1 96.5 67 ASN A N 1
ATOM 516 C CA . ASN A 1 67 ? -8.695 -10.586 -25.359 1 96.5 67 ASN A CA 1
ATOM 517 C C . ASN A 1 67 ? -7.863 -11.68 -24.688 1 96.5 67 ASN A C 1
ATOM 519 O O . ASN A 1 67 ? -7.309 -12.547 -25.359 1 96.5 67 ASN A O 1
ATOM 523 N N . SER A 1 68 ? -7.801 -11.695 -23.375 1 95.88 68 SER A N 1
ATOM 524 C CA . SER A 1 68 ? -6.973 -12.648 -22.656 1 95.88 68 SER A CA 1
ATOM 525 C C . SER A 1 68 ? -7.691 -13.984 -22.469 1 95.88 68 SER A C 1
ATOM 527 O O . SER A 1 68 ? -7.074 -14.984 -22.078 1 95.88 68 SER A O 1
ATOM 529 N N . GLY A 1 69 ? -9.031 -13.953 -22.781 1 97.69 69 GLY A N 1
ATOM 530 C CA . GLY A 1 69 ? -9.836 -15.156 -22.594 1 97.69 69 GLY A CA 1
ATOM 531 C C . GLY A 1 69 ? -10.383 -15.297 -21.188 1 97.69 69 GLY A C 1
ATOM 532 O O . GLY A 1 69 ? -11.102 -16.25 -20.891 1 97.69 69 GLY A O 1
ATOM 533 N N . LEU A 1 70 ? -10.109 -14.352 -20.312 1 98.25 70 LEU A N 1
ATOM 534 C CA . LEU A 1 70 ? -10.531 -14.438 -18.922 1 98.25 70 LEU A CA 1
ATOM 535 C C . LEU A 1 70 ? -12.055 -14.398 -18.812 1 98.25 70 LEU A C 1
ATOM 537 O O . LEU A 1 70 ? -12.641 -15.117 -18.016 1 98.25 70 LEU A O 1
ATOM 541 N N . THR A 1 71 ? -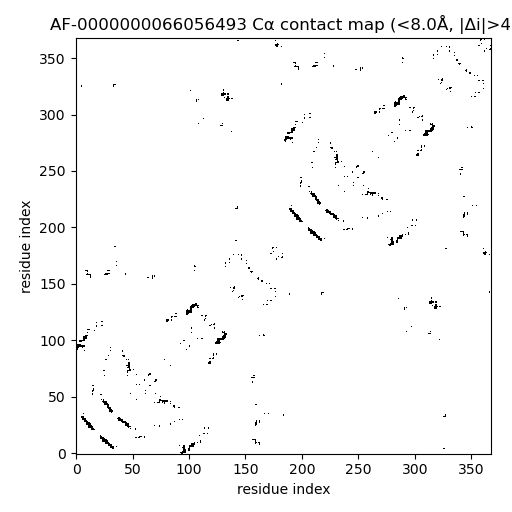12.727 -13.547 -19.625 1 98.25 71 THR A N 1
ATOM 542 C CA . THR A 1 71 ? -14.18 -13.461 -19.578 1 98.25 71 THR A CA 1
ATOM 543 C C . THR A 1 71 ? -14.812 -14.836 -19.797 1 98.25 71 THR A C 1
ATOM 545 O O . THR A 1 71 ? -15.688 -15.25 -19.031 1 98.25 71 THR A O 1
ATOM 548 N N . LYS A 1 72 ? -14.359 -15.539 -20.812 1 98.44 72 LYS A N 1
ATOM 549 C CA . LYS A 1 72 ? -14.883 -16.875 -21.109 1 98.44 72 LYS A CA 1
ATOM 550 C C . LYS A 1 72 ? -14.594 -17.844 -19.969 1 98.44 72 LYS A C 1
ATOM 552 O O . LYS A 1 72 ? -15.453 -18.625 -19.578 1 98.44 72 LYS A O 1
ATOM 557 N N . ARG A 1 73 ? -13.375 -17.781 -19.406 1 98.62 73 ARG A N 1
ATOM 558 C CA . ARG A 1 73 ? -13.016 -18.656 -18.297 1 98.62 73 ARG A CA 1
ATOM 559 C C . ARG A 1 73 ? -13.922 -18.406 -17.094 1 98.62 73 ARG A C 1
ATOM 561 O O . ARG A 1 73 ? -14.289 -19.344 -16.391 1 98.62 73 ARG A O 1
ATOM 568 N N . VAL A 1 74 ? -14.258 -17.141 -16.844 1 98.75 74 VAL A N 1
ATOM 569 C CA . VAL A 1 74 ? -15.125 -16.766 -15.734 1 98.75 74 VAL A CA 1
ATOM 570 C C . VAL A 1 74 ? -16.531 -17.344 -15.969 1 98.75 74 VAL A C 1
ATOM 572 O O . VAL A 1 74 ? -17.125 -17.906 -15.055 1 98.75 74 VAL A O 1
ATOM 575 N N . GLN A 1 75 ? -16.984 -17.219 -17.203 1 98.31 75 GLN A N 1
ATOM 576 C CA . GLN A 1 75 ? -18.328 -17.672 -17.547 1 98.31 75 GLN A CA 1
ATOM 577 C C . GLN A 1 75 ? -18.438 -19.188 -17.438 1 98.31 75 GLN A C 1
ATOM 579 O O . GLN A 1 75 ? -19.5 -19.719 -17.109 1 98.31 75 GLN A O 1
ATOM 584 N N . GLU A 1 76 ? -17.344 -19.859 -17.594 1 98.5 76 GLU A N 1
ATOM 585 C CA . GLU A 1 76 ? -17.328 -21.312 -17.594 1 98.5 76 GLU A CA 1
ATOM 586 C C . GLU A 1 76 ? -16.922 -21.859 -16.234 1 98.5 76 GLU A C 1
ATOM 588 O O . GLU A 1 76 ? -17.031 -23.062 -15.977 1 98.5 76 GLU A O 1
ATOM 593 N N . SER A 1 77 ? -16.484 -21 -15.383 1 98.62 77 SER A N 1
ATOM 594 C CA . SER A 1 77 ? -15.938 -21.438 -14.102 1 98.62 77 SER A CA 1
ATOM 595 C C . SER A 1 77 ? -17.047 -21.922 -13.164 1 98.62 77 SER A C 1
ATOM 597 O O . SER A 1 77 ? -18.141 -21.359 -13.156 1 98.62 77 SER A O 1
ATOM 599 N N . THR A 1 78 ? -16.703 -22.891 -12.391 1 98.5 78 THR A N 1
ATOM 600 C CA . THR A 1 78 ? -17.594 -23.375 -11.344 1 98.5 78 THR A CA 1
ATOM 601 C C . THR A 1 78 ? -17.016 -23.062 -9.961 1 98.5 78 THR A C 1
ATOM 603 O O . THR A 1 78 ? -17.594 -23.438 -8.945 1 98.5 78 THR A O 1
ATOM 606 N N . ILE A 1 79 ? -15.914 -22.391 -9.867 1 98.81 79 ILE A N 1
ATOM 607 C CA . ILE A 1 79 ? -15.242 -22.062 -8.609 1 98.81 79 ILE A CA 1
ATOM 608 C C . ILE A 1 79 ? -15.891 -20.844 -7.98 1 98.81 79 ILE A C 1
ATOM 610 O O . ILE A 1 79 ? -15.891 -19.75 -8.57 1 98.81 79 ILE A O 1
ATOM 614 N N . THR A 1 80 ? -16.422 -21 -6.793 1 98.81 80 THR A N 1
ATOM 615 C CA . THR A 1 80 ? -17.031 -19.891 -6.082 1 98.81 80 THR A CA 1
ATOM 616 C C . THR A 1 80 ? -15.977 -19.016 -5.426 1 98.81 80 THR A C 1
ATOM 618 O O . THR A 1 80 ? -14.82 -19.406 -5.301 1 98.81 80 THR A O 1
ATOM 621 N N . MET A 1 81 ? -16.406 -17.844 -5.043 1 98.69 81 MET A N 1
ATOM 622 C CA . MET A 1 81 ? -15.531 -16.922 -4.305 1 98.69 81 MET A CA 1
ATOM 623 C C . MET A 1 81 ? -14.969 -17.594 -3.057 1 98.69 81 MET A C 1
ATOM 625 O O . MET A 1 81 ? -13.766 -17.531 -2.807 1 98.69 81 MET A O 1
ATOM 629 N N . ALA A 1 82 ? -15.789 -18.234 -2.305 1 98.75 82 ALA A N 1
ATOM 630 C CA . ALA A 1 82 ? -15.398 -18.906 -1.068 1 98.75 82 ALA A CA 1
ATOM 631 C C . ALA A 1 82 ? -14.406 -20.047 -1.346 1 98.75 82 ALA A C 1
ATOM 633 O O . ALA A 1 82 ? -13.453 -20.234 -0.593 1 98.75 82 ALA A O 1
ATOM 634 N N . GLN A 1 83 ? -14.641 -20.797 -2.402 1 98.88 83 GLN A N 1
ATOM 635 C CA . GLN A 1 83 ? -13.734 -21.875 -2.77 1 98.88 83 GLN A CA 1
ATOM 636 C C . GLN A 1 83 ? -12.359 -21.344 -3.146 1 98.88 83 GLN A C 1
ATOM 638 O O . GLN A 1 83 ? -11.336 -21.891 -2.729 1 98.88 83 GLN A O 1
ATOM 643 N N . ALA A 1 84 ? -12.375 -20.281 -3.93 1 98.94 84 ALA A N 1
ATOM 644 C CA . ALA A 1 84 ? -11.109 -19.672 -4.336 1 98.94 84 ALA A CA 1
ATOM 645 C C . ALA A 1 84 ? -10.305 -19.219 -3.121 1 98.94 84 ALA A C 1
ATOM 647 O O . ALA A 1 84 ? -9.102 -19.438 -3.043 1 98.94 84 ALA A O 1
ATOM 648 N N . GLU A 1 85 ? -10.977 -18.562 -2.195 1 98.88 85 GLU A N 1
ATOM 649 C CA . GLU A 1 85 ? -10.336 -18.078 -0.971 1 98.88 85 GLU A CA 1
ATOM 650 C C . GLU A 1 85 ? -9.719 -19.234 -0.185 1 98.88 85 GLU A C 1
ATOM 652 O O . GLU A 1 85 ? -8.547 -19.172 0.188 1 98.88 85 GLU A O 1
ATOM 657 N N . GLN A 1 86 ? -10.477 -20.297 -0.003 1 98.88 86 GLN A N 1
ATOM 658 C CA . GLN A 1 86 ? -10.031 -21.422 0.813 1 98.88 86 GLN A CA 1
ATOM 659 C C . GLN A 1 86 ? -8.914 -22.188 0.125 1 98.88 86 GLN A C 1
ATOM 661 O O . GLN A 1 86 ? -7.961 -22.625 0.777 1 98.88 86 GLN A O 1
ATOM 666 N N . GLU A 1 87 ? -9.039 -22.391 -1.155 1 98.88 87 GLU A N 1
ATOM 667 C CA . GLU A 1 87 ? -8 -23.094 -1.898 1 98.88 87 GLU A CA 1
ATOM 668 C C . GLU A 1 87 ? -6.68 -22.328 -1.864 1 98.88 87 GLU A C 1
ATOM 670 O O . GLU A 1 87 ? -5.605 -22.938 -1.79 1 98.88 87 GLU A O 1
ATOM 675 N N . THR A 1 88 ? -6.781 -21.016 -1.926 1 98.94 88 THR A N 1
ATOM 676 C CA . THR A 1 88 ? -5.578 -20.203 -1.85 1 98.94 88 THR A CA 1
ATOM 677 C C . THR A 1 88 ? -4.914 -20.344 -0.483 1 98.94 88 THR A C 1
ATOM 679 O O . THR A 1 88 ? -3.701 -20.547 -0.395 1 98.94 88 THR A O 1
ATOM 682 N N . ILE A 1 89 ? -5.715 -20.281 0.583 1 98.88 89 ILE A N 1
ATOM 683 C CA . ILE A 1 89 ? -5.188 -20.391 1.938 1 98.88 89 ILE A CA 1
ATOM 684 C C . ILE A 1 89 ? -4.547 -21.766 2.129 1 98.88 89 ILE A C 1
ATOM 686 O O . ILE A 1 89 ? -3.451 -21.875 2.688 1 98.88 89 ILE A O 1
ATOM 690 N N . LYS A 1 90 ? -5.223 -22.797 1.63 1 98.88 90 LYS A N 1
ATOM 691 C CA . LYS A 1 90 ? -4.699 -24.156 1.715 1 98.88 90 LYS A CA 1
ATOM 692 C C . LYS A 1 90 ? -3.34 -24.281 1.033 1 98.88 90 LYS A C 1
ATOM 694 O O . LYS A 1 90 ? -2.436 -24.938 1.545 1 98.88 90 LYS A O 1
ATOM 699 N N . PHE A 1 91 ? -3.225 -23.641 -0.071 1 98.88 91 PHE A N 1
ATOM 700 C CA . PHE A 1 91 ? -1.971 -23.641 -0.815 1 98.88 91 PHE A CA 1
ATOM 701 C C . PHE A 1 91 ? -0.869 -22.953 -0.018 1 98.88 91 PHE A C 1
ATOM 703 O O . PHE A 1 91 ? 0.276 -23.422 -0.009 1 98.88 91 PHE A O 1
ATOM 710 N N . LEU A 1 92 ? -1.153 -21.844 0.686 1 98.88 92 LEU A N 1
ATOM 711 C CA . LEU A 1 92 ? -0.153 -20.984 1.311 1 98.88 92 LEU A CA 1
ATOM 712 C C . LEU A 1 92 ? 0.367 -21.609 2.602 1 98.88 92 LEU A C 1
ATOM 714 O O . LEU A 1 92 ? 1.536 -21.438 2.953 1 98.88 92 LEU A O 1
ATOM 718 N N . LYS A 1 93 ? -0.386 -22.344 3.273 1 98.69 93 LYS A N 1
ATOM 719 C CA . LYS A 1 93 ? -0.176 -22.781 4.645 1 98.69 93 LYS A CA 1
ATOM 720 C C . LYS A 1 93 ? 1.129 -23.562 4.777 1 98.69 93 LYS A C 1
ATOM 722 O O . LYS A 1 93 ? 1.858 -23.406 5.758 1 98.69 93 LYS A O 1
ATOM 727 N N . PRO A 1 94 ? 1.529 -24.422 3.799 1 98.69 94 PRO A N 1
ATOM 728 C CA . PRO A 1 94 ? 2.764 -25.188 3.955 1 98.69 94 PRO A CA 1
ATOM 729 C C . PRO A 1 94 ? 4.02 -24.328 3.803 1 98.69 94 PRO A C 1
ATOM 731 O O . PRO A 1 94 ? 5.117 -24.766 4.156 1 98.69 94 PRO A O 1
ATOM 734 N N . TYR A 1 95 ? 3.846 -23.078 3.311 1 98.81 95 TYR A N 1
ATOM 735 C CA . TYR A 1 95 ? 5.031 -22.328 2.934 1 98.81 95 TYR A CA 1
ATOM 736 C C . TYR A 1 95 ? 5.246 -21.141 3.873 1 98.81 95 TYR A C 1
ATOM 738 O O . TYR A 1 95 ? 6.375 -20.688 4.055 1 98.81 95 TYR A O 1
ATOM 746 N N . VAL A 1 96 ? 4.121 -20.609 4.391 1 98.69 96 VAL A N 1
ATOM 747 C CA . VAL A 1 96 ? 4.199 -19.359 5.152 1 98.69 96 VAL A CA 1
ATOM 748 C C . VAL A 1 96 ? 3.293 -19.453 6.379 1 98.69 96 VAL A C 1
ATOM 750 O O . VAL A 1 96 ? 2.123 -19.828 6.266 1 98.69 96 VAL A O 1
ATOM 753 N N . PRO A 1 97 ? 3.797 -19.109 7.574 1 98.69 97 PRO A N 1
ATOM 754 C CA . PRO A 1 97 ? 2.881 -18.984 8.711 1 98.69 97 PRO A CA 1
ATOM 755 C C . PRO A 1 97 ? 1.911 -17.812 8.555 1 98.69 97 PRO A C 1
ATOM 757 O O . PRO A 1 97 ? 2.285 -16.766 8.031 1 98.69 97 PRO A O 1
ATOM 760 N N . LYS A 1 98 ? 0.683 -18.031 9.055 1 98.5 98 LYS A N 1
ATOM 761 C CA . LYS A 1 98 ? -0.332 -16.984 9.016 1 98.5 98 LYS A CA 1
ATOM 762 C C . LYS A 1 98 ? 0.182 -15.688 9.656 1 98.5 98 LYS A C 1
ATOM 764 O O . LYS A 1 98 ? 0.813 -15.727 10.711 1 98.5 98 LYS A O 1
ATOM 769 N N . GLY A 1 99 ? 0.006 -14.586 9 1 98.44 99 GLY A N 1
ATOM 770 C CA . GLY A 1 99 ? 0.273 -13.266 9.562 1 98.44 99 GLY A CA 1
ATOM 771 C C . GLY A 1 99 ? 1.722 -12.844 9.414 1 98.44 99 GLY A C 1
ATOM 772 O O . GLY A 1 99 ? 2.133 -11.82 9.977 1 98.44 99 GLY A O 1
ATOM 773 N N . LYS A 1 100 ? 2.512 -13.539 8.609 1 98.62 100 LYS A N 1
ATOM 774 C CA . LYS A 1 100 ? 3.943 -13.25 8.625 1 98.62 100 LYS A CA 1
ATOM 775 C C . LYS A 1 100 ? 4.395 -12.609 7.316 1 98.62 100 LYS A C 1
ATOM 777 O O . LYS A 1 100 ? 5.176 -11.656 7.32 1 98.62 100 LYS A O 1
ATOM 782 N N . SER A 1 101 ? 3.941 -13.102 6.207 1 98.88 101 SER A N 1
ATOM 783 C CA . SER A 1 101 ? 4.328 -12.516 4.93 1 98.88 101 SER A CA 1
ATOM 784 C C . SER A 1 101 ? 3.547 -11.234 4.648 1 98.88 101 SER A C 1
ATOM 786 O O . SER A 1 101 ? 2.324 -11.195 4.809 1 98.88 101 SER A O 1
ATOM 788 N N . PRO A 1 102 ? 4.262 -10.133 4.312 1 98.88 102 PRO A N 1
ATOM 789 C CA . PRO A 1 102 ? 3.494 -9.062 3.68 1 98.88 102 PRO A CA 1
ATOM 790 C C . PRO A 1 102 ? 2.801 -9.508 2.395 1 98.88 102 PRO A C 1
ATOM 792 O O . PRO A 1 102 ? 3.119 -10.57 1.854 1 98.88 102 PRO A O 1
ATOM 795 N N . MET A 1 103 ? 1.753 -8.812 1.995 1 98.94 103 MET A N 1
ATOM 796 C CA . MET A 1 103 ? 1.178 -9.008 0.667 1 98.94 103 MET A CA 1
ATOM 797 C C . MET A 1 103 ? 2.047 -8.352 -0.401 1 98.94 103 MET A C 1
ATOM 799 O O . MET A 1 103 ? 2.291 -7.145 -0.355 1 98.94 103 MET A O 1
ATOM 803 N N . CYS A 1 104 ? 2.562 -9.117 -1.315 1 98.94 104 CYS A N 1
ATOM 804 C CA . CYS A 1 104 ? 3.529 -8.625 -2.293 1 98.94 104 CYS A CA 1
ATOM 805 C C . CYS A 1 104 ? 2.881 -8.453 -3.66 1 98.94 104 CYS A C 1
ATOM 807 O O . CYS A 1 104 ? 2.061 -9.273 -4.07 1 98.94 104 CYS A O 1
ATOM 809 N N . GLY A 1 105 ? 3.236 -7.438 -4.383 1 98.75 105 GLY A N 1
ATOM 810 C CA . GLY A 1 105 ? 2.777 -7.168 -5.734 1 98.75 105 GLY A CA 1
ATOM 811 C C . GLY A 1 105 ? 3.094 -5.762 -6.207 1 98.75 105 GLY A C 1
ATOM 812 O O . GLY A 1 105 ? 3.902 -5.062 -5.594 1 98.75 105 GLY A O 1
ATOM 813 N N . ASN A 1 106 ? 2.58 -5.395 -7.332 1 98.06 106 ASN A N 1
ATOM 814 C CA . ASN A 1 106 ? 2.65 -4.047 -7.883 1 98.06 106 ASN A CA 1
ATOM 815 C C . ASN A 1 106 ? 1.336 -3.295 -7.695 1 98.06 106 ASN A C 1
ATOM 817 O O . ASN A 1 106 ? 0.282 -3.764 -8.133 1 98.06 106 ASN A O 1
ATOM 821 N N . SER A 1 107 ? 1.466 -2.037 -7.027 1 97.56 107 SER A N 1
ATOM 822 C CA . SER A 1 107 ? 0.257 -1.285 -6.707 1 97.56 107 SER A CA 1
ATOM 823 C C . SER A 1 107 ? -0.768 -2.162 -5.992 1 97.56 107 SER A C 1
ATOM 825 O O . SER A 1 107 ? -1.935 -2.207 -6.387 1 97.56 107 SER A O 1
ATOM 827 N N . ILE A 1 108 ? -0.291 -2.875 -4.988 1 98.25 108 ILE A N 1
ATOM 828 C CA . ILE A 1 108 ? -0.956 -4.027 -4.395 1 98.25 108 ILE A CA 1
ATOM 829 C C . ILE A 1 108 ? -2.045 -3.559 -3.434 1 98.25 108 ILE A C 1
ATOM 831 O O . ILE A 1 108 ? -2.891 -4.352 -3.01 1 98.25 108 ILE A O 1
ATOM 835 N N . CYS A 1 109 ? -2.078 -2.281 -3.145 1 97.75 109 CYS A N 1
ATOM 836 C CA . CYS A 1 109 ? -3.09 -1.721 -2.256 1 97.75 109 CYS A CA 1
ATOM 837 C C . CYS A 1 109 ? -4.492 -1.944 -2.812 1 97.75 109 CYS A C 1
ATOM 839 O O . CYS A 1 109 ? -5.426 -2.217 -2.059 1 97.75 109 CYS A O 1
ATOM 841 N N . GLN A 1 110 ? -4.641 -1.826 -4.102 1 96.69 110 GLN A N 1
ATOM 842 C CA . GLN A 1 110 ? -5.93 -2.031 -4.754 1 96.69 110 GLN A CA 1
ATOM 843 C C . GLN A 1 110 ? -6.418 -3.465 -4.57 1 96.69 110 GLN A C 1
ATOM 845 O O . GLN A 1 110 ? -7.586 -3.691 -4.238 1 96.69 110 GLN A O 1
ATOM 850 N N . ASP A 1 111 ? -5.562 -4.391 -4.766 1 98.5 111 ASP A N 1
ATOM 851 C CA . ASP A 1 111 ? -5.906 -5.797 -4.566 1 98.5 111 ASP A CA 1
ATOM 852 C C . ASP A 1 111 ? -6.34 -6.059 -3.123 1 98.5 111 ASP A C 1
ATOM 854 O O . ASP A 1 111 ? -7.336 -6.738 -2.883 1 98.5 111 ASP A O 1
ATOM 858 N N . ARG A 1 112 ? -5.578 -5.508 -2.209 1 98.44 112 ARG A N 1
ATOM 859 C CA . ARG A 1 112 ? -5.891 -5.754 -0.805 1 98.44 112 ARG A CA 1
ATOM 860 C C . ARG A 1 112 ? -7.258 -5.188 -0.441 1 98.44 112 ARG A C 1
ATOM 862 O O . ARG A 1 112 ? -7.98 -5.766 0.374 1 98.44 112 ARG A O 1
ATOM 869 N N . ARG A 1 113 ? -7.59 -4.07 -1.021 1 97.19 113 ARG A N 1
ATOM 870 C CA . ARG A 1 113 ? -8.906 -3.477 -0.797 1 97.19 113 ARG A CA 1
ATOM 871 C C . ARG A 1 113 ? -10.016 -4.445 -1.188 1 97.19 113 ARG A C 1
ATOM 873 O O . ARG A 1 113 ? -11.008 -4.59 -0.465 1 97.19 113 ARG A O 1
ATOM 880 N N . PHE A 1 114 ? -9.859 -5.117 -2.326 1 98.62 114 PHE A N 1
ATOM 881 C CA . PHE A 1 114 ? -10.852 -6.086 -2.768 1 98.62 114 PHE A CA 1
ATOM 882 C C . PHE A 1 114 ? -10.867 -7.305 -1.853 1 98.62 114 PHE A C 1
ATOM 884 O O . PHE A 1 114 ? -11.93 -7.848 -1.55 1 98.62 114 PHE A O 1
ATOM 891 N N . LEU A 1 115 ? -9.711 -7.73 -1.388 1 98.69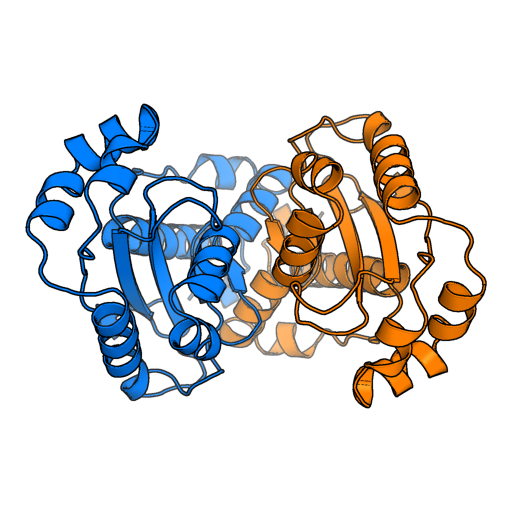 115 LEU A N 1
ATOM 892 C CA . LEU A 1 115 ? -9.633 -8.906 -0.523 1 98.69 115 LEU A CA 1
ATOM 893 C C . LEU A 1 115 ? -10.367 -8.656 0.794 1 98.69 115 LEU A C 1
ATOM 895 O O . LEU A 1 115 ? -11.047 -9.547 1.309 1 98.69 115 LEU A O 1
ATOM 899 N N . ILE A 1 116 ? -10.188 -7.488 1.326 1 97.69 116 ILE A N 1
ATOM 900 C CA . ILE A 1 116 ? -10.828 -7.152 2.594 1 97.69 116 ILE A CA 1
ATOM 901 C C . ILE A 1 116 ? -12.336 -7.379 2.484 1 97.69 116 ILE A C 1
ATOM 903 O O . ILE A 1 116 ? -12.961 -7.875 3.42 1 97.69 116 ILE A O 1
ATOM 907 N N . GLU A 1 117 ? -12.883 -7.117 1.313 1 96.88 117 GLU A N 1
ATOM 908 C CA . GLU A 1 117 ? -14.328 -7.184 1.114 1 96.88 117 GLU A CA 1
ATOM 909 C C . GLU A 1 117 ? -14.766 -8.586 0.696 1 96.88 117 GLU A C 1
ATOM 911 O O . GLU A 1 117 ? -15.805 -9.07 1.138 1 96.88 117 GLU A O 1
ATOM 916 N N . GLN A 1 118 ? -13.977 -9.266 -0.121 1 98.5 118 GLN A N 1
ATOM 917 C CA . GLN A 1 118 ? -14.516 -10.422 -0.831 1 98.5 118 GLN A CA 1
ATOM 918 C C . GLN A 1 118 ? -13.805 -11.703 -0.417 1 98.5 118 GLN A C 1
ATOM 920 O O . GLN A 1 118 ? -14.305 -12.805 -0.654 1 98.5 118 GLN A O 1
ATOM 925 N N . MET A 1 119 ? -12.641 -11.578 0.181 1 98.75 119 MET A N 1
ATOM 926 C CA . MET A 1 119 ? -11.883 -12.711 0.697 1 98.75 119 MET A CA 1
ATOM 927 C C . MET A 1 119 ? -11.211 -12.359 2.023 1 98.75 119 MET A C 1
ATOM 929 O O . MET A 1 119 ? -9.992 -12.43 2.146 1 98.75 119 MET A O 1
ATOM 933 N N . PRO A 1 120 ? -11.992 -12.047 3.057 1 98.31 120 PRO A N 1
ATOM 934 C CA . PRO A 1 120 ? -11.445 -11.5 4.301 1 98.31 120 PRO A CA 1
ATOM 935 C C . PRO A 1 120 ? -10.547 -12.492 5.039 1 98.31 120 PRO A C 1
ATOM 937 O O . PRO A 1 120 ? -9.594 -12.094 5.711 1 98.31 120 PRO A O 1
ATOM 940 N N . GLU A 1 121 ? -10.828 -13.797 5.012 1 98.69 121 GLU A N 1
ATOM 941 C CA . GLU A 1 121 ? -9.977 -14.773 5.68 1 98.69 121 GLU A CA 1
ATOM 942 C C . GLU A 1 121 ? -8.586 -14.828 5.043 1 98.69 121 GLU A C 1
ATOM 944 O O . GLU A 1 121 ? -7.582 -14.961 5.746 1 98.69 121 GLU A O 1
ATOM 949 N N . LEU A 1 122 ? -8.609 -14.734 3.738 1 98.94 122 LEU A N 1
ATOM 950 C CA . LEU A 1 122 ? -7.332 -14.703 3.037 1 98.94 122 LEU A CA 1
ATOM 951 C C . LEU A 1 122 ? -6.566 -13.422 3.355 1 98.94 122 LEU A C 1
ATOM 953 O O . LEU A 1 122 ? -5.355 -13.461 3.574 1 98.94 122 LEU A O 1
ATOM 957 N N . GLU A 1 123 ? -7.293 -12.312 3.301 1 98.75 123 GLU A N 1
ATOM 958 C CA . GLU A 1 123 ? -6.645 -11.047 3.641 1 98.75 123 GLU A CA 1
ATOM 959 C C . GLU A 1 123 ? -5.965 -11.125 5.004 1 98.75 123 GLU A C 1
ATOM 961 O O . GLU A 1 123 ? -4.844 -10.641 5.176 1 98.75 123 GLU A O 1
ATOM 966 N N . GLN A 1 124 ? -6.566 -11.773 5.965 1 98.25 124 GLN A N 1
ATOM 967 C CA . GLN A 1 124 ? -6.062 -11.867 7.332 1 98.25 124 GLN A CA 1
ATOM 968 C C . GLN A 1 124 ? -4.879 -12.82 7.422 1 98.25 124 GLN A C 1
ATOM 970 O O . GLN A 1 124 ? -4.195 -12.883 8.445 1 98.25 124 GLN A O 1
ATOM 975 N N . PHE A 1 125 ? -4.645 -13.586 6.352 1 98.81 125 PHE A N 1
ATOM 976 C CA . PHE A 1 125 ? -3.51 -14.5 6.316 1 98.81 125 PHE A CA 1
ATOM 977 C C . PHE A 1 125 ? -2.205 -13.727 6.129 1 98.81 125 PHE A C 1
ATOM 979 O O . PHE A 1 125 ? -1.13 -14.234 6.461 1 98.81 125 PHE A O 1
ATOM 986 N N . PHE A 1 126 ? -2.307 -12.562 5.652 1 98.81 126 PHE A N 1
ATOM 987 C CA . PHE A 1 126 ? -1.137 -11.727 5.398 1 98.81 126 PHE A CA 1
ATOM 988 C C . PHE A 1 126 ? -0.794 -10.883 6.621 1 98.81 126 PHE A C 1
ATOM 990 O O . PHE A 1 126 ? -1.666 -10.586 7.441 1 98.81 126 PHE A O 1
ATOM 997 N N . HIS A 1 127 ? 0.523 -10.523 6.715 1 98.56 127 HIS A N 1
ATOM 998 C CA . HIS A 1 127 ? 0.923 -9.414 7.574 1 98.56 127 HIS A CA 1
ATOM 999 C C . HIS A 1 127 ? 0.218 -8.125 7.172 1 98.56 127 HIS A C 1
ATOM 1001 O O . HIS A 1 127 ? -0.214 -7.98 6.027 1 98.56 127 HIS A O 1
ATOM 1007 N N . TYR A 1 128 ? 0.054 -7.188 8.094 1 97.38 128 TYR A N 1
ATOM 1008 C CA . TYR A 1 128 ? -0.686 -5.969 7.797 1 97.38 128 TYR A CA 1
ATOM 1009 C C . TYR A 1 128 ? 0.075 -5.098 6.805 1 97.38 128 TYR A C 1
ATOM 1011 O O . TYR A 1 128 ? -0.517 -4.25 6.129 1 97.38 128 TYR A O 1
ATOM 1019 N N . ARG A 1 129 ? 1.421 -5.293 6.723 1 98.31 129 ARG A N 1
ATOM 1020 C CA . ARG A 1 129 ? 2.23 -4.543 5.77 1 98.31 129 ARG A CA 1
ATOM 1021 C C . ARG A 1 129 ? 2.119 -5.133 4.371 1 98.31 129 ARG A C 1
ATOM 1023 O O . ARG A 1 129 ? 1.653 -6.262 4.203 1 98.31 129 ARG A O 1
ATOM 1030 N N . ASN A 1 130 ? 2.461 -4.32 3.389 1 98.69 130 ASN A N 1
ATOM 1031 C CA . ASN A 1 130 ? 2.639 -4.75 2.006 1 98.69 130 ASN A CA 1
ATOM 1032 C C . ASN A 1 130 ? 4.094 -4.625 1.56 1 98.69 130 ASN A C 1
ATOM 1034 O O . ASN A 1 130 ? 4.863 -3.869 2.154 1 98.69 130 ASN A O 1
ATOM 1038 N N . LEU A 1 131 ? 4.465 -5.422 0.696 1 98.88 131 LEU A N 1
ATOM 1039 C CA . LEU A 1 131 ? 5.641 -5.207 -0.139 1 98.88 131 LEU A CA 1
ATOM 1040 C C . LEU A 1 131 ? 5.238 -4.828 -1.561 1 98.88 131 LEU A C 1
ATOM 1042 O O . LEU A 1 131 ? 4.992 -5.703 -2.393 1 98.88 131 LEU A O 1
ATOM 1046 N N . ASP A 1 132 ? 5.207 -3.525 -1.774 1 98.88 132 ASP A N 1
ATOM 1047 C CA . ASP A 1 132 ? 4.711 -2.967 -3.027 1 98.88 132 ASP A CA 1
ATOM 1048 C C . ASP A 1 132 ? 5.863 -2.557 -3.939 1 98.88 132 ASP A C 1
ATOM 1050 O O . ASP A 1 132 ? 6.523 -1.543 -3.699 1 98.88 132 ASP A O 1
ATOM 1054 N N . VAL A 1 133 ? 6.039 -3.242 -5.039 1 98.88 133 VAL A N 1
ATOM 1055 C CA . VAL A 1 133 ? 7.129 -3.006 -5.984 1 98.88 133 VAL A CA 1
ATOM 1056 C C . VAL A 1 133 ? 7.016 -1.597 -6.562 1 98.88 133 VAL A C 1
ATOM 1058 O O . VAL A 1 133 ? 8.023 -0.941 -6.82 1 98.88 133 VAL A O 1
ATOM 1061 N N . SER A 1 134 ? 5.793 -1.092 -6.672 1 98.56 134 SER A N 1
ATOM 1062 C CA . SER A 1 134 ? 5.586 0.236 -7.238 1 98.56 134 SER A CA 1
ATOM 1063 C C . SER A 1 134 ? 6.223 1.315 -6.371 1 98.56 134 SER A C 1
ATOM 1065 O O . SER A 1 134 ? 6.496 2.42 -6.844 1 98.56 134 SER A O 1
ATOM 1067 N N . SER A 1 135 ? 6.449 1.06 -5.035 1 98.81 135 SER A N 1
ATOM 1068 C CA . SER A 1 135 ? 7.199 2.006 -4.215 1 98.81 135 SER A CA 1
ATOM 1069 C C . SER A 1 135 ? 8.609 2.215 -4.762 1 98.81 135 SER A C 1
ATOM 1071 O O . SER A 1 135 ? 9.078 3.35 -4.852 1 98.81 135 SER A O 1
ATOM 1073 N N . LEU A 1 136 ? 9.258 1.106 -5.133 1 98.81 136 LEU A N 1
ATOM 1074 C CA . LEU A 1 136 ? 10.586 1.202 -5.723 1 98.81 136 LEU A CA 1
ATOM 1075 C C . LEU A 1 136 ? 10.531 1.887 -7.086 1 98.81 136 LEU A C 1
ATOM 1077 O O . LEU A 1 136 ? 11.438 2.637 -7.445 1 98.81 136 LEU A O 1
ATOM 1081 N N . LYS A 1 137 ? 9.484 1.622 -7.844 1 98.62 137 LYS A N 1
ATOM 1082 C CA . LYS A 1 137 ? 9.297 2.266 -9.141 1 98.62 137 LYS A CA 1
ATOM 1083 C C . LYS A 1 137 ? 9.219 3.781 -9 1 98.62 137 LYS A C 1
ATOM 1085 O O . LYS A 1 137 ? 9.852 4.52 -9.75 1 98.62 137 LYS A O 1
ATOM 1090 N N . GLU A 1 138 ? 8.445 4.25 -8.023 1 98.75 138 GLU A N 1
ATOM 1091 C CA . GLU A 1 138 ? 8.297 5.68 -7.781 1 98.75 138 GLU A CA 1
ATOM 1092 C C . GLU A 1 138 ? 9.617 6.309 -7.34 1 98.75 138 GLU A C 1
ATOM 1094 O O . GLU A 1 138 ? 9.938 7.434 -7.73 1 98.75 138 GLU A O 1
ATOM 1099 N N . LEU A 1 139 ? 10.336 5.578 -6.508 1 98.75 139 LEU A N 1
ATOM 1100 C CA . LEU A 1 139 ? 11.641 6.078 -6.074 1 98.75 139 LEU A CA 1
ATOM 1101 C C . LEU A 1 139 ? 12.609 6.141 -7.246 1 98.75 139 LEU A C 1
ATOM 1103 O O . LEU A 1 139 ? 13.328 7.133 -7.414 1 98.75 139 LEU A O 1
ATOM 1107 N N . ALA A 1 140 ? 12.633 5.078 -8.07 1 98.62 140 ALA A N 1
ATOM 1108 C CA . ALA A 1 140 ? 13.516 5.047 -9.234 1 98.62 140 ALA A CA 1
ATOM 1109 C C . ALA A 1 140 ? 13.203 6.199 -10.188 1 98.62 140 ALA A C 1
ATOM 1111 O O . ALA A 1 140 ? 14.117 6.828 -10.727 1 98.62 140 ALA A O 1
ATOM 1112 N N . ARG A 1 141 ? 11.93 6.434 -10.406 1 98.19 141 ARG A N 1
ATOM 1113 C CA . ARG A 1 141 ? 11.5 7.527 -11.281 1 98.19 141 ARG A CA 1
ATOM 1114 C C . ARG A 1 141 ? 12.125 8.844 -10.852 1 98.19 141 ARG A C 1
ATOM 1116 O O . ARG A 1 141 ? 12.453 9.688 -11.688 1 98.19 141 ARG A O 1
ATOM 1123 N N . ARG A 1 142 ? 12.359 9.023 -9.602 1 98.06 142 ARG A N 1
ATOM 1124 C CA . ARG A 1 142 ? 12.805 10.305 -9.055 1 98.06 142 ARG A CA 1
ATOM 1125 C C . ARG A 1 142 ? 14.312 10.312 -8.844 1 98.06 142 ARG A C 1
ATOM 1127 O O . ARG A 1 142 ? 14.977 11.32 -9.117 1 98.06 142 ARG A O 1
ATOM 1134 N N . TRP A 1 143 ? 14.875 9.18 -8.406 1 98.25 143 TRP A N 1
ATOM 1135 C CA . TRP A 1 143 ? 16.266 9.141 -7.969 1 98.25 143 TRP A CA 1
ATOM 1136 C C . TRP A 1 143 ? 17.156 8.516 -9.031 1 98.25 143 TRP A C 1
ATOM 1138 O O . TRP A 1 143 ? 18.375 8.742 -9.055 1 98.25 143 TRP A O 1
ATOM 1148 N N . ALA A 1 144 ? 16.594 7.719 -9.875 1 98.19 144 ALA A N 1
ATOM 1149 C CA . ALA A 1 144 ? 17.359 6.926 -10.836 1 98.19 144 ALA A CA 1
ATOM 1150 C C . ALA A 1 144 ? 16.594 6.762 -12.148 1 98.19 144 ALA A C 1
ATOM 1152 O O . ALA A 1 144 ? 16.25 5.641 -12.539 1 98.19 144 ALA A O 1
ATOM 1153 N N . PRO A 1 145 ? 16.422 7.855 -12.883 1 97.44 145 PRO A N 1
ATOM 1154 C CA . PRO A 1 145 ? 15.57 7.836 -14.07 1 97.44 145 PRO A CA 1
ATOM 1155 C C . PRO A 1 145 ? 16.031 6.82 -15.117 1 97.44 145 PRO A C 1
ATOM 1157 O O . PRO A 1 145 ? 15.211 6.254 -15.844 1 97.44 145 PRO A O 1
ATOM 1160 N N . THR A 1 146 ? 17.297 6.586 -15.195 1 97.75 146 THR A N 1
ATOM 1161 C CA . THR A 1 146 ? 17.812 5.598 -16.141 1 97.75 146 THR A CA 1
ATOM 1162 C C . THR A 1 146 ? 17.375 4.191 -15.742 1 97.75 146 THR A C 1
ATOM 1164 O O . THR A 1 146 ? 17 3.385 -16.594 1 97.75 146 THR A O 1
ATOM 1167 N N . VAL A 1 147 ? 17.469 3.908 -14.461 1 98.31 147 VAL A N 1
ATOM 1168 C CA . VAL A 1 147 ? 16.984 2.619 -13.969 1 98.31 147 VAL A CA 1
ATOM 1169 C C . VAL A 1 147 ? 15.484 2.5 -14.195 1 98.31 147 VAL A C 1
ATOM 1171 O O . VAL A 1 147 ? 14.992 1.456 -14.633 1 98.31 147 VAL A O 1
ATOM 1174 N N . TYR A 1 148 ? 14.766 3.555 -13.898 1 98.19 148 TYR A N 1
ATOM 1175 C CA . TYR A 1 148 ? 13.32 3.592 -14.086 1 98.19 148 TYR A CA 1
ATOM 1176 C C . TYR A 1 148 ? 12.938 3.252 -15.516 1 98.19 148 TYR A C 1
ATOM 1178 O O . TYR A 1 148 ? 12.055 2.426 -15.758 1 98.19 148 TYR A O 1
ATOM 1186 N N . SER A 1 149 ? 13.586 3.832 -16.453 1 97.62 149 SER A N 1
ATOM 1187 C CA . SER A 1 149 ? 13.242 3.682 -17.859 1 97.62 149 SER A CA 1
ATOM 1188 C C . SER A 1 149 ? 13.734 2.348 -18.406 1 97.62 149 SER A C 1
ATOM 1190 O O . SER A 1 149 ? 13.336 1.93 -19.5 1 97.62 149 SER A O 1
ATOM 1192 N N . GLY A 1 150 ? 14.586 1.675 -17.656 1 97.44 150 GLY A N 1
ATOM 1193 C CA . GLY A 1 150 ? 15.234 0.459 -18.125 1 97.44 150 GLY A CA 1
ATOM 1194 C C . GLY A 1 150 ? 14.352 -0.771 -18 1 97.44 150 GLY A C 1
ATOM 1195 O O . GLY A 1 150 ? 14.625 -1.802 -18.625 1 97.44 150 GLY A O 1
ATOM 1196 N N . TYR A 1 151 ? 13.352 -0.667 -17.203 1 95.94 151 TYR A N 1
ATOM 1197 C CA . TYR A 1 151 ? 12.445 -1.799 -17.062 1 95.94 151 TYR A CA 1
ATOM 1198 C C . TYR A 1 151 ? 11.125 -1.528 -17.781 1 95.94 151 TYR A C 1
ATOM 1200 O O . TYR A 1 151 ? 10.469 -0.52 -17.516 1 95.94 151 TYR A O 1
ATOM 1208 N N . LYS A 1 152 ? 10.727 -2.422 -18.625 1 92.94 152 LYS A N 1
ATOM 1209 C CA . LYS A 1 152 ? 9.461 -2.318 -19.359 1 92.94 152 LYS A CA 1
ATOM 1210 C C . LYS A 1 152 ? 8.57 -3.52 -19.078 1 92.94 152 LYS A C 1
ATOM 1212 O O . LYS A 1 152 ? 8.977 -4.664 -19.266 1 92.94 152 LYS A O 1
ATOM 1217 N N . LYS A 1 153 ? 7.352 -3.203 -18.656 1 91.19 153 LYS A N 1
ATOM 1218 C CA . LYS A 1 153 ? 6.375 -4.254 -18.391 1 91.19 153 LYS A CA 1
ATOM 1219 C C . LYS A 1 153 ? 5.719 -4.738 -19.672 1 91.19 153 LYS A C 1
ATOM 1221 O O . LYS A 1 153 ? 5.477 -3.947 -20.594 1 91.19 153 LYS A O 1
ATOM 1226 N N . LYS A 1 154 ? 5.406 -6.027 -19.703 1 86.44 154 LYS A N 1
ATOM 1227 C CA . LYS A 1 154 ? 4.633 -6.586 -20.812 1 86.44 154 LYS A CA 1
ATOM 1228 C C . LYS A 1 154 ? 3.148 -6.273 -20.656 1 86.44 154 LYS A C 1
ATOM 1230 O O . LYS A 1 154 ? 2.48 -5.918 -21.625 1 86.44 154 LYS A O 1
ATOM 1235 N N . GLY A 1 155 ? 2.637 -6.348 -19.438 1 85.88 155 GLY A N 1
ATOM 1236 C CA . GLY A 1 155 ? 1.254 -6 -19.141 1 85.88 155 GLY A CA 1
ATOM 1237 C C . GLY A 1 155 ? 0.256 -6.977 -19.734 1 85.88 155 GLY A C 1
ATOM 1238 O O . GLY A 1 155 ? -0.673 -6.574 -20.438 1 85.88 155 GLY A O 1
ATOM 1239 N N . ALA A 1 156 ? 0.371 -8.227 -19.484 1 84.81 156 ALA A N 1
ATOM 1240 C CA . ALA A 1 156 ? -0.491 -9.273 -20.016 1 84.81 156 ALA A CA 1
ATOM 1241 C C . ALA A 1 156 ? -1.887 -9.203 -19.406 1 84.81 156 ALA A C 1
ATOM 1243 O O . ALA A 1 156 ? -2.857 -9.68 -20 1 84.81 156 ALA A O 1
ATOM 1244 N N . HIS A 1 157 ? -2.062 -8.617 -18.219 1 88.94 157 HIS A N 1
ATOM 1245 C CA . HIS A 1 157 ? -3.309 -8.469 -17.484 1 88.94 157 HIS A CA 1
ATOM 1246 C C . HIS A 1 157 ? -3.941 -9.828 -17.188 1 88.94 157 HIS A C 1
ATOM 1248 O O . HIS A 1 157 ? -5.156 -9.984 -17.312 1 88.94 157 HIS A O 1
ATOM 1254 N N . LEU A 1 158 ? -3.146 -10.828 -17.094 1 95.31 158 LEU A N 1
ATOM 1255 C CA . LEU A 1 158 ? -3.451 -12.102 -16.453 1 95.31 158 LEU A CA 1
ATOM 1256 C C . LEU A 1 158 ? -2.74 -12.227 -15.109 1 95.31 158 LEU A C 1
ATOM 1258 O O . LEU A 1 158 ? -1.553 -11.914 -15 1 95.31 158 LEU A O 1
ATOM 1262 N N . ALA A 1 159 ? -3.428 -12.703 -14.18 1 97.31 159 ALA A N 1
ATOM 1263 C CA . ALA A 1 159 ? -3.002 -12.594 -12.789 1 97.31 159 ALA A CA 1
ATOM 1264 C C . ALA A 1 159 ? -1.623 -13.219 -12.586 1 97.31 159 ALA A C 1
ATOM 1266 O O . ALA A 1 159 ? -0.717 -12.57 -12.055 1 97.31 159 ALA A O 1
ATOM 1267 N N . LEU A 1 160 ? -1.427 -14.438 -13.039 1 98.5 160 LEU A N 1
ATOM 1268 C CA . LEU A 1 160 ? -0.162 -15.133 -12.82 1 98.5 160 LEU A CA 1
ATOM 1269 C C . LEU A 1 160 ? 0.976 -14.43 -13.555 1 98.5 160 LEU A C 1
ATOM 1271 O O . LEU A 1 160 ? 2.061 -14.242 -12.992 1 98.5 160 LEU A O 1
ATOM 1275 N N . ASP A 1 161 ? 0.733 -14.031 -14.797 1 97.69 161 ASP A N 1
ATOM 1276 C CA . ASP A 1 161 ? 1.732 -13.305 -15.578 1 97.69 161 ASP A CA 1
ATOM 1277 C C . ASP A 1 161 ? 2.146 -12.016 -14.875 1 97.69 161 ASP A C 1
ATOM 1279 O O . ASP A 1 161 ? 3.332 -11.68 -14.828 1 97.69 161 ASP A O 1
ATOM 1283 N N . ASP A 1 162 ? 1.197 -11.312 -14.398 1 98 162 ASP A N 1
ATOM 1284 C CA . ASP A 1 162 ? 1.467 -10.047 -13.727 1 98 162 ASP A CA 1
ATOM 1285 C C . ASP A 1 162 ? 2.293 -10.258 -12.461 1 98 162 ASP A C 1
ATOM 1287 O O . ASP A 1 162 ? 3.113 -9.414 -12.102 1 98 162 ASP A O 1
ATOM 1291 N N . ILE A 1 163 ? 2.111 -11.414 -11.75 1 98.69 163 ILE A N 1
ATOM 1292 C CA . ILE A 1 163 ? 2.912 -11.734 -10.57 1 98.69 163 ILE A CA 1
ATOM 1293 C C . ILE A 1 163 ? 4.375 -11.906 -10.977 1 98.69 163 ILE A C 1
ATOM 1295 O O . ILE A 1 163 ? 5.27 -11.312 -10.367 1 98.69 163 ILE A O 1
ATOM 1299 N N . TYR A 1 164 ? 4.594 -12.695 -11.977 1 98.56 164 TYR A N 1
ATOM 1300 C CA . TYR A 1 164 ? 5.969 -12.953 -12.383 1 98.56 164 TYR A CA 1
ATOM 1301 C C . TYR A 1 164 ? 6.637 -11.672 -12.875 1 98.56 164 TYR A C 1
ATOM 1303 O O . TYR A 1 164 ? 7.828 -11.453 -12.641 1 98.56 164 TYR A O 1
ATOM 1311 N N . GLU A 1 165 ? 5.859 -10.898 -13.578 1 98.38 165 GLU A N 1
ATOM 1312 C CA . GLU A 1 165 ? 6.391 -9.602 -13.984 1 98.38 165 GLU A CA 1
ATOM 1313 C C . GLU A 1 165 ? 6.781 -8.758 -12.766 1 98.38 165 GLU A C 1
ATOM 1315 O O . GLU A 1 165 ? 7.785 -8.047 -12.797 1 98.38 165 GLU A O 1
ATOM 1320 N N . SER A 1 166 ? 5.945 -8.773 -11.703 1 98.62 166 SER A N 1
ATOM 1321 C CA . SER A 1 166 ? 6.246 -8.039 -10.477 1 98.62 166 SER A CA 1
ATOM 1322 C C . SER A 1 166 ? 7.516 -8.57 -9.812 1 98.62 166 SER A C 1
ATOM 1324 O O . SER A 1 166 ? 8.352 -7.789 -9.352 1 98.62 166 SER A O 1
ATOM 1326 N N . ILE A 1 167 ? 7.656 -9.891 -9.734 1 98.81 167 ILE A N 1
ATOM 1327 C CA . ILE A 1 167 ? 8.844 -10.508 -9.156 1 98.81 167 ILE A CA 1
ATOM 1328 C C . ILE A 1 167 ? 10.078 -10.094 -9.945 1 98.81 167 ILE A C 1
ATOM 1330 O O . ILE A 1 167 ? 11.094 -9.688 -9.367 1 98.81 167 ILE A O 1
ATOM 1334 N N . GLU A 1 168 ? 9.977 -10.133 -11.281 1 98.5 168 GLU A N 1
ATOM 1335 C CA . GLU A 1 168 ? 11.102 -9.766 -12.141 1 98.5 168 GLU A CA 1
ATOM 1336 C C . GLU A 1 168 ? 11.445 -8.289 -11.992 1 98.5 168 GLU A C 1
ATOM 1338 O O . GLU A 1 168 ? 12.625 -7.914 -12.008 1 98.5 168 GLU A O 1
ATOM 1343 N N . GLU A 1 169 ? 10.43 -7.496 -11.93 1 98.62 169 GLU A N 1
ATOM 1344 C CA . GLU A 1 169 ? 10.656 -6.07 -11.727 1 98.62 169 GLU A CA 1
ATOM 1345 C C . GLU A 1 169 ? 11.398 -5.816 -10.414 1 98.62 169 GLU A C 1
ATOM 1347 O O . GLU A 1 169 ? 12.305 -4.984 -10.359 1 98.62 169 GLU A O 1
ATOM 1352 N N . LEU A 1 170 ? 11 -6.512 -9.312 1 98.81 170 LEU A N 1
ATOM 1353 C CA . LEU A 1 170 ? 11.695 -6.344 -8.039 1 98.81 170 LEU A CA 1
ATOM 1354 C C . LEU A 1 170 ? 13.141 -6.801 -8.148 1 98.81 170 LEU A C 1
ATOM 1356 O O . LEU A 1 170 ? 14.047 -6.145 -7.625 1 98.81 170 LEU A O 1
ATOM 1360 N N . LYS A 1 171 ? 13.352 -7.922 -8.836 1 98.69 171 LYS A N 1
ATOM 1361 C CA . LYS A 1 171 ? 14.719 -8.383 -9.062 1 98.69 171 LYS A CA 1
ATOM 1362 C C . LYS A 1 171 ? 15.531 -7.332 -9.812 1 98.69 171 LYS A C 1
ATOM 1364 O O . LYS A 1 171 ? 16.688 -7.082 -9.469 1 98.69 171 LYS A O 1
ATOM 1369 N N . TYR A 1 172 ? 14.961 -6.773 -10.828 1 98.62 172 TYR A N 1
ATOM 1370 C CA . TYR A 1 172 ? 15.609 -5.727 -11.609 1 98.62 172 TYR A CA 1
ATOM 1371 C C . TYR A 1 172 ? 16.016 -4.555 -10.727 1 98.62 172 TYR A C 1
ATOM 1373 O O . TYR A 1 172 ? 17.156 -4.086 -10.789 1 98.62 172 TYR A O 1
ATOM 1381 N N . TYR A 1 173 ? 15.086 -4.078 -9.922 1 98.62 173 TYR A N 1
ATOM 1382 C CA . TYR A 1 173 ? 15.398 -2.963 -9.031 1 98.62 173 TYR A CA 1
ATOM 1383 C C . TYR A 1 173 ? 16.453 -3.363 -8.008 1 98.62 173 TYR A C 1
ATOM 1385 O O . TYR A 1 173 ? 17.328 -2.566 -7.656 1 98.62 173 TYR A O 1
ATOM 1393 N N . ARG A 1 174 ? 16.328 -4.574 -7.473 1 98.62 174 ARG A N 1
ATOM 1394 C CA . ARG A 1 174 ? 17.328 -5.055 -6.535 1 98.62 174 ARG A CA 1
ATOM 1395 C C . ARG A 1 174 ? 18.734 -4.965 -7.137 1 98.62 174 ARG A C 1
ATOM 1397 O O . ARG A 1 174 ? 19.656 -4.465 -6.5 1 98.62 174 ARG A O 1
ATOM 1404 N N . GLN A 1 175 ? 18.859 -5.34 -8.375 1 98.19 175 GLN A N 1
ATOM 1405 C CA . GLN A 1 175 ? 20.141 -5.426 -9.07 1 98.19 175 GLN A CA 1
ATOM 1406 C C . GLN A 1 175 ? 20.672 -4.039 -9.422 1 98.19 175 GLN A C 1
ATOM 1408 O O . GLN A 1 175 ? 21.875 -3.818 -9.445 1 98.19 175 GLN A O 1
ATOM 1413 N N . ASN A 1 176 ? 19.781 -3.121 -9.562 1 98.44 176 ASN A N 1
ATOM 1414 C CA . ASN A 1 176 ? 20.219 -1.889 -10.203 1 98.44 176 ASN A CA 1
ATOM 1415 C C . ASN A 1 176 ? 20.172 -0.707 -9.242 1 98.44 176 ASN A C 1
ATOM 1417 O O . ASN A 1 176 ? 20.766 0.346 -9.516 1 98.44 176 ASN A O 1
ATOM 1421 N N . LEU A 1 177 ? 19.5 -0.838 -8.102 1 98.44 177 LEU A N 1
ATOM 1422 C CA . LEU A 1 177 ? 19.359 0.288 -7.184 1 98.44 177 LEU A CA 1
ATOM 1423 C C . LEU A 1 177 ? 20.172 0.044 -5.91 1 98.44 177 LEU A C 1
ATOM 1425 O O . LEU A 1 177 ? 20.625 0.992 -5.27 1 98.44 177 LEU A O 1
ATOM 1429 N N . PHE A 1 178 ? 20.281 -1.191 -5.492 1 98.56 178 PHE A N 1
ATOM 1430 C CA . PHE A 1 178 ? 20.781 -1.496 -4.156 1 98.56 178 PHE A CA 1
ATOM 1431 C C . PHE A 1 178 ? 22.297 -1.71 -4.176 1 98.56 178 PHE A C 1
ATOM 1433 O O . PHE A 1 178 ? 22.875 -2.006 -5.223 1 98.56 178 PHE A O 1
ATOM 1440 N N . LEU A 1 179 ? 22.922 -1.566 -3.025 1 98 179 LEU A N 1
ATOM 1441 C CA . LEU A 1 179 ? 24.359 -1.84 -2.854 1 98 179 LEU A CA 1
ATOM 1442 C C . LEU A 1 179 ? 24.688 -3.273 -3.254 1 98 179 LEU A C 1
ATOM 1444 O O . LEU A 1 179 ? 23.875 -4.18 -3.051 1 98 179 LEU A O 1
ATOM 1448 N N . PRO A 1 180 ? 25.859 -3.533 -3.803 1 96.88 180 PRO A N 1
ATOM 1449 C CA . PRO A 1 180 ? 26.234 -4.855 -4.305 1 96.88 180 PRO A CA 1
ATOM 1450 C C . PRO A 1 180 ? 26.031 -5.961 -3.268 1 96.88 180 PRO A C 1
ATOM 1452 O O . PRO A 1 180 ? 25.625 -7.07 -3.613 1 96.88 180 PRO A O 1
ATOM 1455 N N . GLU A 1 181 ? 26.25 -5.672 -2.062 1 96.38 181 GLU A N 1
ATOM 1456 C CA . GLU A 1 181 ? 26.156 -6.684 -1.013 1 96.38 181 GLU A CA 1
ATOM 1457 C C . GLU A 1 181 ? 24.703 -7.094 -0.769 1 96.38 181 GLU A C 1
ATOM 1459 O O . GLU A 1 181 ? 24.438 -8.109 -0.122 1 96.38 181 GLU A O 1
ATOM 1464 N N . PHE A 1 182 ? 23.75 -6.34 -1.334 1 96.12 182 PHE A N 1
ATOM 1465 C CA . PHE A 1 182 ? 22.344 -6.656 -1.139 1 96.12 182 PHE A CA 1
ATOM 1466 C C . PHE A 1 182 ? 21.719 -7.191 -2.426 1 96.12 182 PHE A C 1
ATOM 1468 O O . PHE A 1 182 ? 20.516 -7.402 -2.498 1 96.12 182 PHE A O 1
ATOM 1475 N N . GLN A 1 183 ? 22.453 -7.328 -3.527 1 92.25 183 GLN A N 1
ATOM 1476 C CA . GLN A 1 183 ? 21.922 -7.699 -4.84 1 92.25 183 GLN A CA 1
ATOM 1477 C C . GLN A 1 183 ? 21.891 -9.211 -5.008 1 92.25 183 GLN A C 1
ATOM 1479 O O . GLN A 1 183 ? 21.578 -9.711 -6.09 1 92.25 183 GLN A O 1
ATOM 1484 N N . GLN A 1 184 ? 22.25 -10.141 -4.039 1 81.81 184 GLN A N 1
ATOM 1485 C CA . GLN A 1 184 ? 22.453 -11.57 -4.219 1 81.81 184 GLN A CA 1
ATOM 1486 C C . GLN A 1 184 ? 21.141 -12.336 -4.066 1 81.81 184 GLN A C 1
ATOM 1488 O O . GLN A 1 184 ? 20.234 -11.891 -3.365 1 81.81 18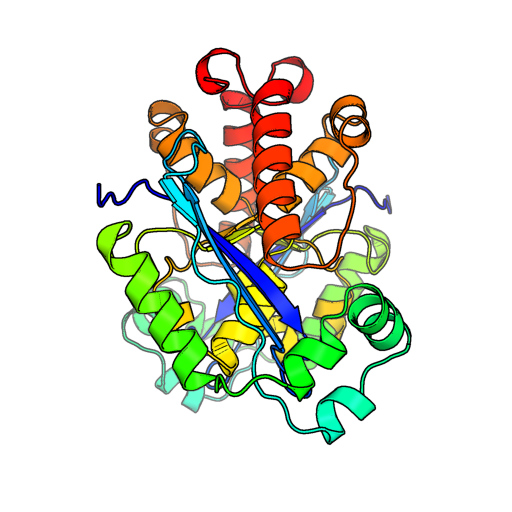4 GLN A O 1
ATOM 1493 N N . MET B 1 1 ? 7.582 25.578 -5.195 1 86.19 1 MET B N 1
ATOM 1494 C CA . MET B 1 1 ? 7.086 25.547 -6.57 1 86.19 1 MET B CA 1
ATOM 1495 C C . MET B 1 1 ? 6.34 24.25 -6.852 1 86.19 1 MET B C 1
ATOM 1497 O O . MET B 1 1 ? 6.727 23.188 -6.355 1 86.19 1 MET B O 1
ATOM 1501 N N . LYS B 1 2 ? 5.293 24.422 -7.578 1 96.5 2 LYS B N 1
ATOM 1502 C CA . LYS B 1 2 ? 4.469 23.281 -7.969 1 96.5 2 LYS B CA 1
ATOM 1503 C C . LYS B 1 2 ? 5.23 22.344 -8.914 1 96.5 2 LYS B C 1
ATOM 1505 O O . LYS B 1 2 ? 5.887 22.812 -9.852 1 96.5 2 LYS B O 1
ATOM 1510 N N . SER B 1 3 ? 5.242 21.047 -8.586 1 98.06 3 SER B N 1
ATOM 1511 C CA . SER B 1 3 ? 5.965 20.078 -9.391 1 98.06 3 SER B CA 1
ATOM 1512 C C . SER B 1 3 ? 5.297 18.703 -9.328 1 98.06 3 SER B C 1
ATOM 1514 O O . SER B 1 3 ? 4.832 18.281 -8.266 1 98.06 3 SER B O 1
ATOM 1516 N N . GLU B 1 4 ? 5.34 18 -10.445 1 97.75 4 GLU B N 1
ATOM 1517 C CA . GLU B 1 4 ? 4.809 16.641 -10.484 1 97.75 4 GLU B CA 1
ATOM 1518 C C . GLU B 1 4 ? 5.73 15.672 -9.758 1 97.75 4 GLU B C 1
ATOM 1520 O O . GLU B 1 4 ? 5.34 14.539 -9.469 1 97.75 4 GLU B O 1
ATOM 1525 N N . ASN B 1 5 ? 6.926 16.109 -9.43 1 98 5 ASN B N 1
ATOM 1526 C CA . ASN B 1 5 ? 7.887 15.25 -8.742 1 98 5 ASN B CA 1
ATOM 1527 C C . ASN B 1 5 ? 7.797 15.406 -7.227 1 98 5 ASN B C 1
ATOM 1529 O O . ASN B 1 5 ? 8.422 14.656 -6.48 1 98 5 ASN B O 1
ATOM 1533 N N . ASN B 1 6 ? 7.016 16.406 -6.766 1 98.81 6 ASN B N 1
ATOM 1534 C CA . ASN B 1 6 ? 6.82 16.562 -5.328 1 98.81 6 ASN B CA 1
ATOM 1535 C C . ASN B 1 6 ? 6.027 15.391 -4.738 1 98.81 6 ASN B C 1
ATOM 1537 O O . ASN B 1 6 ? 5.266 14.734 -5.445 1 98.81 6 ASN B O 1
ATOM 1541 N N . LEU B 1 7 ? 6.316 15.148 -3.498 1 98.94 7 LEU B N 1
ATOM 1542 C CA . LEU B 1 7 ? 5.719 14.031 -2.781 1 98.94 7 LEU B CA 1
ATOM 1543 C C . LEU B 1 7 ? 4.809 14.531 -1.661 1 98.94 7 LEU B C 1
ATOM 1545 O O . LEU B 1 7 ? 5.188 15.414 -0.894 1 98.94 7 LEU B O 1
ATOM 1549 N N . ILE B 1 8 ? 3.615 13.984 -1.613 1 98.94 8 ILE B N 1
ATOM 1550 C CA . ILE B 1 8 ? 2.701 14.266 -0.511 1 98.94 8 ILE B CA 1
ATOM 1551 C C . ILE B 1 8 ? 2.799 13.156 0.532 1 98.94 8 ILE B C 1
ATOM 1553 O O . ILE B 1 8 ? 2.496 11.992 0.243 1 98.94 8 ILE B O 1
ATOM 1557 N N . TRP B 1 9 ? 3.248 13.492 1.711 1 98.94 9 TRP B N 1
ATOM 1558 C CA . TRP B 1 9 ? 3.23 12.617 2.877 1 98.94 9 TRP B CA 1
ATOM 1559 C C . TRP B 1 9 ? 1.983 12.859 3.721 1 98.94 9 TRP B C 1
ATOM 1561 O O . TRP B 1 9 ? 1.59 14.008 3.943 1 98.94 9 TRP B O 1
ATOM 1571 N N . ILE B 1 10 ? 1.368 11.766 4.145 1 98.94 10 ILE B N 1
ATOM 1572 C CA . ILE B 1 10 ? 0.158 11.906 4.945 1 98.94 10 ILE B CA 1
ATOM 1573 C C . ILE B 1 10 ? 0.156 10.867 6.066 1 98.94 10 ILE B C 1
ATOM 1575 O O . ILE B 1 10 ? 0.726 9.781 5.914 1 98.94 10 ILE B O 1
ATOM 1579 N N . ASP B 1 11 ? -0.385 11.141 7.137 1 98.81 11 ASP B N 1
ATOM 1580 C CA . ASP B 1 11 ? -0.67 10.227 8.242 1 98.81 11 ASP B CA 1
ATOM 1581 C C . ASP B 1 11 ? -2.014 10.555 8.891 1 98.81 11 ASP B C 1
ATOM 1583 O O . ASP B 1 11 ? -2.389 11.727 9 1 98.81 11 ASP B O 1
ATOM 1587 N N . LEU B 1 12 ? -2.725 9.547 9.258 1 98.81 12 LEU B N 1
ATOM 1588 C CA . LEU B 1 12 ? -4.004 9.656 9.953 1 98.81 12 LEU B CA 1
ATOM 1589 C C . LEU B 1 12 ? -3.941 8.961 11.305 1 98.81 12 LEU B C 1
ATOM 1591 O O . LEU B 1 12 ? -3.266 7.938 11.453 1 98.81 12 LEU B O 1
ATOM 1595 N N . GLU B 1 13 ? -4.586 9.477 12.219 1 98.69 13 GLU B N 1
ATOM 1596 C CA . GLU B 1 13 ? -4.984 8.742 13.422 1 98.69 13 GLU B CA 1
ATOM 1597 C C . GLU B 1 13 ? -6.469 8.391 13.391 1 98.69 13 GLU B C 1
ATOM 1599 O O . GLU B 1 13 ? -7.293 9.195 12.953 1 98.69 13 GLU B O 1
ATOM 1604 N N . MET B 1 14 ? -6.812 7.25 13.867 1 98.69 14 MET B N 1
ATOM 1605 C CA . MET B 1 14 ? -8.188 6.758 13.805 1 98.69 14 MET B CA 1
ATOM 1606 C C . MET B 1 14 ? -8.625 6.215 15.164 1 98.69 14 MET B C 1
ATOM 1608 O O . MET B 1 14 ? -7.797 5.965 16.031 1 98.69 14 MET B O 1
ATOM 1612 N N . THR B 1 15 ? -9.914 6.023 15.344 1 98.62 15 THR B N 1
ATOM 1613 C CA . THR B 1 15 ? -10.453 5.453 16.562 1 98.62 15 THR B CA 1
ATOM 1614 C C . THR B 1 15 ? -10.266 3.939 16.594 1 98.62 15 THR B C 1
ATOM 1616 O O . THR B 1 15 ? -10.562 3.287 17.594 1 98.62 15 THR B O 1
ATOM 1619 N N . GLY B 1 16 ? -9.82 3.357 15.562 1 97.75 16 GLY B N 1
ATOM 1620 C CA . GLY B 1 16 ? -9.555 1.945 15.336 1 97.75 16 GLY B CA 1
ATOM 1621 C C . GLY B 1 16 ? -9.164 1.633 13.906 1 97.75 16 GLY B C 1
ATOM 1622 O O . GLY B 1 16 ? -8.977 2.543 13.094 1 97.75 16 GLY B O 1
ATOM 1623 N N . LEU B 1 17 ? -9.125 0.409 13.516 1 95.81 17 LEU B N 1
ATOM 1624 C CA . LEU B 1 17 ? -8.57 0.033 12.219 1 95.81 17 LEU B CA 1
ATOM 1625 C C . LEU B 1 17 ? -9.672 -0.419 11.273 1 95.81 17 LEU B C 1
ATOM 1627 O O . LEU B 1 17 ? -9.406 -0.722 10.109 1 95.81 17 LEU B O 1
ATOM 1631 N N . ASP B 1 18 ? -10.891 -0.456 11.758 1 95.81 18 ASP B N 1
ATOM 1632 C CA . ASP B 1 18 ? -12.016 -0.837 10.906 1 95.81 18 ASP B CA 1
ATOM 1633 C C . ASP B 1 18 ? -12.602 0.379 10.188 1 95.81 18 ASP B C 1
ATOM 1635 O O . ASP B 1 18 ? -13.375 1.137 10.773 1 95.81 18 ASP B O 1
ATOM 1639 N N . HIS B 1 19 ? -12.352 0.459 8.883 1 94.38 19 HIS B N 1
ATOM 1640 C CA . HIS B 1 19 ? -12.742 1.64 8.117 1 94.38 19 HIS B CA 1
ATOM 1641 C C . HIS B 1 19 ? -14.258 1.737 7.988 1 94.38 19 HIS B C 1
ATOM 1643 O O . HIS B 1 19 ? -14.781 2.783 7.605 1 94.38 19 HIS B O 1
ATOM 1649 N N . LYS B 1 20 ? -14.992 0.679 8.297 1 93.06 20 LYS B N 1
ATOM 1650 C CA . LYS B 1 20 ? -16.453 0.693 8.234 1 93.06 20 LYS B CA 1
ATOM 1651 C C . LYS B 1 20 ? -17.047 1.185 9.547 1 93.06 20 LYS B C 1
ATOM 1653 O O . LYS B 1 20 ? -18.172 1.688 9.57 1 93.06 20 LYS B O 1
ATOM 1658 N N . ALA B 1 21 ? -16.297 1.079 10.672 1 96.25 21 ALA B N 1
ATOM 1659 C CA . ALA B 1 21 ? -16.859 1.346 11.992 1 96.25 21 ALA B CA 1
ATOM 1660 C C . ALA B 1 21 ? -16.109 2.477 12.695 1 96.25 21 ALA B C 1
ATOM 1662 O O . ALA B 1 21 ? -16.641 3.117 13.602 1 96.25 21 ALA B O 1
ATOM 1663 N N . ASP B 1 22 ? -14.875 2.729 12.273 1 98.31 22 ASP B N 1
ATOM 1664 C CA . ASP B 1 22 ? -14.016 3.684 12.961 1 98.31 22 ASP B CA 1
ATOM 1665 C C . ASP B 1 22 ? -13.891 4.984 12.172 1 98.31 22 ASP B C 1
ATOM 1667 O O . ASP B 1 22 ? -14.297 5.051 11.008 1 98.31 22 ASP B O 1
ATOM 1671 N N . GLN B 1 23 ? -13.328 5.992 12.836 1 98.56 23 GLN B N 1
ATOM 1672 C CA . GLN B 1 23 ? -13.281 7.332 12.266 1 98.56 23 GLN B CA 1
ATOM 1673 C C . GLN B 1 23 ? -11.859 7.875 12.258 1 98.56 23 GLN B C 1
ATOM 1675 O O . GLN B 1 23 ? -11.094 7.648 13.195 1 98.56 23 GLN B O 1
ATOM 1680 N N . ILE B 1 24 ? -11.586 8.586 11.148 1 98.88 24 ILE B N 1
ATOM 1681 C CA . ILE B 1 24 ? -10.398 9.43 11.18 1 98.88 24 ILE B CA 1
ATOM 1682 C C . ILE B 1 24 ? -10.562 10.523 12.227 1 98.88 24 ILE B C 1
ATOM 1684 O O . ILE B 1 24 ? -11.578 11.219 12.258 1 98.88 24 ILE B O 1
ATOM 1688 N N . ILE B 1 25 ? -9.531 10.703 13.07 1 98.88 25 ILE B N 1
ATOM 1689 C CA . ILE B 1 25 ? -9.703 11.703 14.117 1 98.88 25 ILE B CA 1
ATOM 1690 C C . ILE B 1 25 ? -8.562 12.719 14.055 1 98.88 25 ILE B C 1
ATOM 1692 O O . ILE B 1 25 ? -8.594 13.742 14.742 1 98.88 25 ILE B O 1
ATOM 1696 N N . GLU B 1 26 ? -7.551 12.477 13.273 1 98.94 26 GLU B N 1
ATOM 1697 C CA . GLU B 1 26 ? -6.484 13.438 13.008 1 98.94 26 GLU B CA 1
ATOM 1698 C C . GLU B 1 26 ? -5.895 13.242 11.617 1 98.94 26 GLU B C 1
ATOM 1700 O O . GLU B 1 26 ? -5.773 12.109 11.141 1 98.94 26 GLU B O 1
ATOM 1705 N N . ILE B 1 27 ? -5.508 14.305 10.969 1 98.88 27 ILE B N 1
ATOM 1706 C CA . ILE B 1 27 ? -4.844 14.266 9.672 1 98.88 27 ILE B CA 1
ATOM 1707 C C . ILE B 1 27 ? -3.703 15.281 9.641 1 98.88 27 ILE B C 1
ATOM 1709 O O . ILE B 1 27 ? -3.838 16.391 10.156 1 98.88 27 ILE B O 1
ATOM 1713 N N . ALA B 1 28 ? -2.615 14.914 9.125 1 98.94 28 ALA B N 1
ATOM 1714 C CA . ALA B 1 28 ? -1.485 15.781 8.812 1 98.94 28 ALA B CA 1
ATOM 1715 C C . ALA B 1 28 ? -0.907 15.469 7.441 1 98.94 28 ALA B C 1
ATOM 1717 O O . ALA B 1 28 ? -0.95 14.32 6.988 1 98.94 28 ALA B O 1
ATOM 1718 N N . THR B 1 29 ? -0.36 16.469 6.773 1 98.94 29 THR B N 1
ATOM 1719 C CA . THR B 1 29 ? 0.31 16.312 5.488 1 98.94 29 THR B CA 1
ATOM 1720 C C . THR B 1 29 ? 1.595 17.125 5.438 1 98.94 29 THR B C 1
ATOM 1722 O O . THR B 1 29 ? 1.68 18.203 6.051 1 98.94 29 THR B O 1
ATOM 1725 N N . VAL B 1 30 ? 2.562 16.672 4.828 1 98.94 30 VAL B N 1
ATOM 1726 C CA . VAL B 1 30 ? 3.824 17.344 4.516 1 98.94 30 VAL B CA 1
ATOM 1727 C C . VAL B 1 30 ? 4.164 17.141 3.039 1 98.94 30 VAL B C 1
ATOM 1729 O O . VAL B 1 30 ? 3.904 16.062 2.479 1 98.94 30 VAL B O 1
ATOM 1732 N N . VAL B 1 31 ? 4.645 18.156 2.383 1 98.94 31 VAL B N 1
ATOM 1733 C CA . VAL B 1 31 ? 5.094 18.047 0.998 1 98.94 31 VAL B CA 1
ATOM 1734 C C . VAL B 1 31 ? 6.617 18.125 0.941 1 98.94 31 VAL B C 1
ATOM 1736 O O . VAL B 1 31 ? 7.23 19 1.545 1 98.94 31 VAL B O 1
ATOM 1739 N N . THR B 1 32 ? 7.211 17.203 0.337 1 98.88 32 THR B N 1
ATOM 1740 C CA . THR B 1 32 ? 8.641 17.266 0.067 1 98.88 32 THR B CA 1
ATOM 1741 C C . THR B 1 32 ? 8.906 17.328 -1.435 1 98.88 32 THR B C 1
ATOM 1743 O O . THR B 1 32 ? 8.031 17.016 -2.238 1 98.88 32 THR B O 1
ATOM 1746 N N . ASP B 1 33 ? 10.109 17.781 -1.784 1 98.62 33 ASP B N 1
ATOM 1747 C CA . ASP B 1 33 ? 10.555 17.578 -3.158 1 98.62 33 ASP B CA 1
ATOM 1748 C C . ASP B 1 33 ? 11.047 16.141 -3.361 1 98.62 33 ASP B C 1
ATOM 1750 O O . ASP B 1 33 ? 10.914 15.305 -2.467 1 98.62 33 ASP B O 1
ATOM 1754 N N . ALA B 1 34 ? 11.609 15.844 -4.508 1 98.06 34 ALA B N 1
ATOM 1755 C CA . ALA B 1 34 ? 12.039 14.5 -4.859 1 98.06 34 ALA B CA 1
ATOM 1756 C C . ALA B 1 34 ? 13.219 14.055 -3.994 1 98.06 34 ALA B C 1
ATOM 1758 O O . ALA B 1 34 ? 13.461 12.859 -3.83 1 98.06 34 ALA B O 1
ATOM 1759 N N . GLU B 1 35 ? 13.93 15.047 -3.471 1 98 35 GLU B N 1
ATOM 1760 C CA . GLU B 1 35 ? 15.109 14.742 -2.656 1 98 35 GLU B CA 1
ATOM 1761 C C . GLU B 1 35 ? 14.75 14.688 -1.174 1 98 35 GLU B C 1
ATOM 1763 O O . GLU B 1 35 ? 15.641 14.672 -0.318 1 98 35 GLU B O 1
ATOM 1768 N N . LEU B 1 36 ? 13.438 14.727 -0.836 1 98.62 36 LEU B N 1
ATOM 1769 C CA . LEU B 1 36 ? 12.883 14.547 0.503 1 98.62 36 LEU B CA 1
ATOM 1770 C C . LEU B 1 36 ? 13.133 15.789 1.358 1 98.62 36 LEU B C 1
ATOM 1772 O O . LEU B 1 36 ? 13.102 15.711 2.588 1 98.62 36 LEU B O 1
ATOM 1776 N N . ASN B 1 37 ? 13.484 16.875 0.714 1 98.5 37 ASN B N 1
ATOM 1777 C CA . ASN B 1 37 ? 13.484 18.156 1.428 1 98.5 37 ASN B CA 1
ATOM 1778 C C . ASN B 1 37 ? 12.07 18.672 1.668 1 98.5 37 ASN B C 1
ATOM 1780 O O . ASN B 1 37 ? 11.258 18.719 0.741 1 98.5 37 ASN B O 1
ATOM 1784 N N . VAL B 1 38 ? 11.82 19.078 2.848 1 98.75 38 VAL B N 1
ATOM 1785 C CA . VAL B 1 38 ? 10.484 19.578 3.182 1 98.75 38 VAL B CA 1
ATOM 1786 C C . VAL B 1 38 ? 10.242 20.922 2.496 1 98.75 38 VAL B C 1
ATOM 1788 O O . VAL B 1 38 ? 11.031 21.859 2.658 1 98.75 38 VAL B O 1
ATOM 1791 N N . LEU B 1 39 ? 9.203 20.969 1.741 1 98.75 39 LEU B N 1
ATOM 1792 C CA . LEU B 1 39 ? 8.812 22.203 1.073 1 98.75 39 LEU B CA 1
ATOM 1793 C C . LEU B 1 39 ? 7.77 22.953 1.896 1 98.75 39 LEU B C 1
ATOM 1795 O O . LEU B 1 39 ? 7.766 24.188 1.92 1 98.75 39 LEU B O 1
ATOM 1799 N N . ALA B 1 40 ? 6.859 22.172 2.557 1 98.75 40 ALA B N 1
ATOM 1800 C CA . ALA B 1 40 ? 5.781 22.797 3.322 1 98.75 40 ALA B CA 1
ATOM 1801 C C . ALA B 1 40 ? 5.137 21.797 4.27 1 98.75 40 ALA B C 1
ATOM 1803 O O . ALA B 1 40 ? 5.062 20.594 3.965 1 98.75 40 ALA B O 1
ATOM 1804 N N . GLU B 1 41 ? 4.73 22.281 5.387 1 98.62 41 GLU B N 1
ATOM 1805 C CA . GLU B 1 41 ? 3.932 21.547 6.359 1 98.62 41 GLU B CA 1
ATOM 1806 C C . GLU B 1 41 ? 2.473 21.984 6.328 1 98.62 41 GLU B C 1
ATOM 1808 O O . GLU B 1 41 ? 2.184 23.188 6.402 1 98.62 41 GLU B O 1
ATOM 1813 N N . GLY B 1 42 ? 1.586 21.016 6.133 1 98.62 42 GLY B N 1
ATOM 1814 C CA . GLY B 1 42 ? 0.169 21.328 6.18 1 98.62 42 GLY B CA 1
ATOM 1815 C C . GLY B 1 42 ? -0.37 21.453 7.59 1 98.62 42 GLY B C 1
ATOM 1816 O O . GLY B 1 42 ? 0.359 21.234 8.562 1 98.62 42 GLY B O 1
ATOM 1817 N N . PRO B 1 43 ? -1.575 21.859 7.656 1 98.25 43 PRO B N 1
ATOM 1818 C CA . PRO B 1 43 ? -2.178 21.922 8.992 1 98.25 43 PRO B CA 1
ATOM 1819 C C . PRO B 1 43 ? -2.334 20.562 9.641 1 98.25 43 PRO B C 1
ATOM 1821 O O . PRO B 1 43 ? -2.633 19.578 8.953 1 98.25 43 PRO B O 1
ATOM 1824 N N . VAL B 1 44 ? -2.055 20.516 10.898 1 98.69 44 VAL B N 1
ATOM 1825 C CA . VAL B 1 44 ? -2.41 19.344 11.695 1 98.69 44 VAL B CA 1
ATOM 1826 C C . VAL B 1 44 ? -3.797 19.531 12.305 1 98.69 44 VAL B C 1
ATOM 1828 O O . VAL B 1 44 ? -4.008 20.438 13.109 1 98.69 44 VAL B O 1
ATOM 1831 N N . MET B 1 45 ? -4.734 18.688 11.93 1 98.88 45 MET B N 1
ATOM 1832 C CA . MET B 1 45 ? -6.117 18.953 12.32 1 98.88 45 MET B CA 1
ATOM 1833 C C . MET B 1 45 ? -6.703 17.766 13.086 1 98.88 45 MET B C 1
ATOM 1835 O O . MET B 1 45 ? -6.691 16.641 12.602 1 98.88 45 MET B O 1
ATOM 1839 N N . ALA B 1 46 ? -7.109 18.016 14.281 1 98.81 46 ALA B N 1
ATOM 1840 C CA . ALA B 1 46 ? -8.023 17.109 14.969 1 98.81 46 ALA B CA 1
ATOM 1841 C C . ALA B 1 46 ? -9.445 17.266 14.445 1 98.81 46 ALA B C 1
ATOM 1843 O O . ALA B 1 46 ? -9.914 18.391 14.227 1 98.81 46 ALA B O 1
ATOM 1844 N N . ILE B 1 47 ? -10.094 16.219 14.273 1 98.88 47 ILE B N 1
ATOM 1845 C CA . ILE B 1 47 ? -11.383 16.25 13.594 1 98.88 47 ILE B CA 1
ATOM 1846 C C . ILE B 1 47 ? -12.5 16.016 14.609 1 98.88 47 ILE B C 1
ATOM 1848 O O . ILE B 1 47 ? -12.477 15.031 15.359 1 98.88 47 ILE B O 1
ATOM 1852 N N . GLN B 1 48 ? -13.469 16.906 14.609 1 98.56 48 GLN B N 1
ATOM 1853 C CA . GLN B 1 48 ? -14.641 16.734 15.469 1 98.56 48 GLN B CA 1
ATOM 1854 C C . GLN B 1 48 ? -15.289 15.375 15.25 1 98.56 48 GLN B C 1
ATOM 1856 O O . GLN B 1 48 ? -15.625 15.016 14.117 1 98.56 48 GLN B O 1
ATOM 1861 N N . THR B 1 49 ? -15.445 14.57 16.344 1 98.38 49 THR B N 1
ATOM 1862 C CA . THR B 1 49 ? -15.945 13.203 16.266 1 98.38 49 THR B CA 1
ATOM 1863 C C . THR B 1 49 ? -16.953 12.938 17.391 1 98.38 49 THR B C 1
ATOM 1865 O O . THR B 1 49 ? -16.734 13.336 18.531 1 98.38 49 THR B O 1
ATOM 1868 N N . GLU B 1 50 ? -18.062 12.352 17.031 1 97.75 50 GLU B N 1
ATOM 1869 C CA . GLU B 1 50 ? -19.062 12.023 18.031 1 97.75 50 GLU B CA 1
ATOM 1870 C C . GLU B 1 50 ? -18.469 11.172 19.156 1 97.75 50 GLU B C 1
ATOM 1872 O O . GLU B 1 50 ? -17.641 10.297 18.891 1 97.75 50 GLU B O 1
ATOM 1877 N N . GLN B 1 51 ? -19 11.391 20.297 1 97.69 51 GLN B N 1
ATOM 1878 C CA . GLN B 1 51 ? -18.438 10.789 21.5 1 97.69 51 GLN B CA 1
ATOM 1879 C C . GLN B 1 51 ? -18.516 9.266 21.438 1 97.69 51 GLN B C 1
ATOM 1881 O O . GLN B 1 51 ? -17.625 8.578 21.953 1 97.69 51 GLN B O 1
ATOM 1886 N N . HIS B 1 52 ? -19.5 8.711 20.812 1 97.62 52 HIS B N 1
ATOM 1887 C CA . HIS B 1 52 ? -19.672 7.262 20.812 1 97.62 52 HIS B CA 1
ATOM 1888 C C . HIS B 1 52 ? -18.531 6.562 20.094 1 97.62 52 HIS B C 1
ATOM 1890 O O . HIS B 1 52 ? -18.156 5.441 20.453 1 97.62 52 HIS B O 1
ATOM 1896 N N . TYR B 1 53 ? -17.922 7.168 19.094 1 98.06 53 TYR B N 1
ATOM 1897 C CA . TYR B 1 53 ? -16.766 6.598 18.422 1 98.06 53 TYR B CA 1
ATOM 1898 C C . TYR B 1 53 ? -15.562 6.562 19.375 1 98.06 53 TYR B C 1
ATOM 1900 O O . TYR B 1 53 ? -14.789 5.602 19.359 1 98.06 53 TYR B O 1
ATOM 1908 N N . LEU B 1 54 ? -15.414 7.609 20.156 1 98.25 54 LEU B N 1
ATOM 1909 C CA . LEU B 1 54 ? -14.32 7.676 21.125 1 98.25 54 LEU B CA 1
ATOM 1910 C C . LEU B 1 54 ? -14.508 6.637 22.219 1 98.25 54 LEU B C 1
ATOM 1912 O O . LEU B 1 54 ? -13.547 5.988 22.641 1 98.25 54 LEU B O 1
ATOM 1916 N N . ASP B 1 55 ? -15.734 6.484 22.609 1 97.38 55 ASP B N 1
ATOM 1917 C CA . ASP B 1 55 ? -16.047 5.504 23.641 1 97.38 55 ASP B CA 1
ATOM 1918 C C . ASP B 1 55 ? -15.812 4.078 23.141 1 97.38 55 ASP B C 1
ATOM 1920 O O . ASP B 1 55 ? -15.617 3.16 23.938 1 97.38 55 ASP B O 1
ATOM 1924 N N . GLY B 1 56 ? -15.852 3.92 21.859 1 97.25 56 GLY B N 1
ATOM 1925 C CA . GLY B 1 56 ? -15.719 2.602 21.266 1 97.25 56 GLY B CA 1
ATOM 1926 C C . GLY B 1 56 ? -14.281 2.207 21 1 97.25 56 GLY B C 1
ATOM 1927 O O . GLY B 1 56 ? -14.008 1.092 20.547 1 97.25 56 GLY B O 1
ATOM 1928 N N . MET B 1 57 ? -13.344 3.061 21.281 1 98.06 57 MET B N 1
ATOM 1929 C CA . MET B 1 57 ? -11.93 2.754 21.078 1 98.06 57 MET B CA 1
ATOM 1930 C C . MET B 1 57 ? -11.492 1.581 21.953 1 98.06 57 MET B C 1
ATOM 1932 O O . MET B 1 57 ? -11.906 1.474 23.109 1 98.06 57 MET B O 1
ATOM 1936 N N . ASP B 1 58 ? -10.656 0.815 21.391 1 97.69 58 ASP B N 1
ATOM 1937 C CA . ASP B 1 58 ? -10.102 -0.256 22.219 1 97.69 58 ASP B CA 1
ATOM 1938 C C . ASP B 1 58 ? -9.062 0.285 23.203 1 97.69 58 ASP B C 1
ATOM 1940 O O . ASP B 1 58 ? -8.836 1.494 23.266 1 97.69 58 ASP B O 1
ATOM 1944 N N . ALA B 1 59 ? -8.445 -0.584 23.953 1 97.56 59 ALA B N 1
ATOM 1945 C CA . ALA B 1 59 ? -7.543 -0.176 25.031 1 97.56 59 ALA B CA 1
ATOM 1946 C C . ALA B 1 59 ? -6.305 0.514 24.469 1 97.56 59 ALA B C 1
ATOM 1948 O O . ALA B 1 59 ? -5.805 1.48 25.047 1 97.56 59 ALA B O 1
ATOM 1949 N N . TRP B 1 60 ? -5.836 0.022 23.422 1 96.69 60 TRP B N 1
ATOM 1950 C CA . TRP B 1 60 ? -4.633 0.596 22.828 1 96.69 60 TRP B CA 1
ATOM 1951 C C . TRP B 1 60 ? -4.875 2.033 22.375 1 96.69 60 TRP B C 1
ATOM 1953 O O . TRP B 1 60 ? -4.133 2.943 22.766 1 96.69 60 TRP B O 1
ATOM 1963 N N . CYS B 1 61 ? -5.953 2.209 21.594 1 96.75 61 CYS B N 1
ATOM 1964 C CA . CYS B 1 61 ? -6.277 3.543 21.109 1 96.75 61 CYS B CA 1
ATOM 1965 C C . CYS B 1 61 ? -6.566 4.496 22.25 1 96.75 61 CYS B C 1
ATOM 1967 O O . CYS B 1 61 ? -6.125 5.648 22.234 1 96.75 61 CYS B O 1
ATOM 1969 N N . THR B 1 62 ? -7.324 4.039 23.203 1 97.5 62 THR B N 1
ATOM 1970 C CA . THR B 1 62 ? -7.672 4.859 24.359 1 97.5 62 THR B CA 1
ATOM 1971 C C . THR B 1 62 ? -6.418 5.344 25.078 1 97.5 62 THR B C 1
ATOM 1973 O O . THR B 1 62 ? -6.285 6.535 25.375 1 97.5 62 THR B O 1
ATOM 1976 N N . THR B 1 63 ? -5.512 4.449 25.25 1 97.12 63 THR B N 1
ATOM 1977 C CA . THR B 1 63 ? -4.289 4.77 25.969 1 97.12 63 THR B CA 1
ATOM 1978 C C . THR B 1 63 ? -3.402 5.707 25.156 1 97.12 63 THR B C 1
ATOM 1980 O O . THR B 1 63 ? -2.953 6.738 25.656 1 97.12 63 THR B O 1
ATOM 1983 N N . HIS B 1 64 ? -3.201 5.422 23.906 1 96.12 64 HIS B N 1
ATOM 1984 C CA . HIS B 1 64 ? -2.262 6.18 23.078 1 96.12 64 HIS B CA 1
ATOM 1985 C C . HIS B 1 64 ? -2.809 7.562 22.75 1 96.12 64 HIS B C 1
ATOM 1987 O O . HIS B 1 64 ? -2.1 8.562 22.875 1 96.12 64 HIS B O 1
ATOM 1993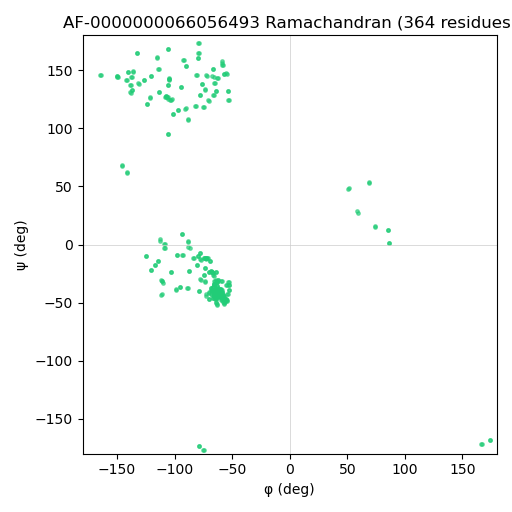 N N . HIS B 1 65 ? -4.07 7.656 22.391 1 97.5 65 HIS B N 1
ATOM 1994 C CA . HIS B 1 65 ? -4.66 8.953 22.047 1 97.5 65 HIS B CA 1
ATOM 1995 C C . HIS B 1 65 ? -4.891 9.789 23.297 1 97.5 65 HIS B C 1
ATOM 1997 O O . HIS B 1 65 ? -4.824 11.016 23.25 1 97.5 65 HIS B O 1
ATOM 2003 N N . GLY B 1 66 ? -5.168 9.117 24.422 1 97.19 66 GLY B N 1
ATOM 2004 C CA . GLY B 1 66 ? -5.246 9.836 25.688 1 97.19 66 GLY B CA 1
ATOM 2005 C C . GLY B 1 66 ? -3.924 10.445 26.109 1 97.19 66 GLY B C 1
ATOM 2006 O O . GLY B 1 66 ? -3.852 11.641 26.406 1 97.19 66 GLY B O 1
ATOM 2007 N N . ASN B 1 67 ? -2.863 9.625 26.016 1 96.38 67 ASN B N 1
ATOM 2008 C CA . ASN B 1 67 ? -1.534 10.039 26.438 1 96.38 67 ASN B CA 1
ATOM 2009 C C . ASN B 1 67 ? -0.987 11.164 25.562 1 96.38 67 ASN B C 1
ATOM 2011 O O . ASN B 1 67 ? -0.299 12.062 26.062 1 96.38 67 ASN B O 1
ATOM 2015 N N . SER B 1 68 ? -1.306 11.172 24.297 1 95.88 68 SER B N 1
ATOM 2016 C CA . SER B 1 68 ? -0.77 12.164 23.375 1 95.88 68 SER B CA 1
ATOM 2017 C C . SER B 1 68 ? -1.572 13.461 23.422 1 95.88 68 SER B C 1
ATOM 2019 O O . SER B 1 68 ? -1.148 14.477 22.875 1 95.88 68 SER B O 1
ATOM 2021 N N . GLY B 1 69 ? -2.775 13.375 24.109 1 97.62 69 GLY B N 1
ATOM 2022 C CA . GLY B 1 69 ? -3.65 14.531 24.172 1 97.62 69 GLY B CA 1
ATOM 2023 C C . GLY B 1 69 ? -4.59 14.633 22.984 1 97.62 69 GLY B C 1
ATOM 2024 O O . GLY B 1 69 ? -5.414 15.555 22.922 1 97.62 69 GLY B O 1
ATOM 2025 N N . LEU B 1 70 ? -4.539 13.695 22.062 1 98.25 70 LEU B N 1
ATOM 2026 C CA . LEU B 1 70 ? -5.355 13.75 20.859 1 98.25 70 LEU B CA 1
ATOM 2027 C C . LEU B 1 70 ? -6.836 13.641 21.203 1 98.25 70 LEU B C 1
ATOM 2029 O O . LEU B 1 70 ? -7.668 14.328 20.609 1 98.25 70 LEU B O 1
ATOM 2033 N N . THR B 1 71 ? -7.199 12.766 22.156 1 98.19 71 THR B N 1
ATOM 2034 C CA . THR B 1 71 ? -8.602 12.609 22.547 1 98.19 71 THR B CA 1
ATOM 2035 C C . THR B 1 71 ? -9.203 13.953 22.938 1 98.19 71 THR B C 1
ATOM 2037 O O . THR B 1 71 ? -10.281 14.32 22.469 1 98.19 71 THR B O 1
ATOM 2040 N N . LYS B 1 72 ? -8.508 14.68 23.781 1 98.38 72 LYS B N 1
ATOM 2041 C CA . LYS B 1 72 ? -8.984 15.984 24.219 1 98.38 72 LYS B CA 1
ATOM 2042 C C . LYS B 1 72 ? -9.086 16.953 23.047 1 98.38 72 LYS B C 1
ATOM 2044 O O . LYS B 1 72 ? -10.062 17.703 22.938 1 98.38 72 LYS B O 1
ATOM 2049 N N . ARG B 1 73 ? -8.086 16.969 22.156 1 98.62 73 ARG B N 1
ATOM 2050 C CA . ARG B 1 73 ? -8.102 17.844 21 1 98.62 73 ARG B CA 1
ATOM 2051 C C . ARG B 1 73 ? -9.305 17.547 20.109 1 98.62 73 ARG B C 1
ATOM 2053 O O . ARG B 1 73 ? -9.914 18.453 19.547 1 98.62 73 ARG B O 1
ATOM 2060 N N . VAL B 1 74 ? -9.641 16.25 19.969 1 98.75 74 VAL B N 1
ATOM 2061 C CA . VAL B 1 74 ? -10.773 15.836 19.156 1 98.75 74 VAL B CA 1
ATOM 2062 C C . VAL B 1 74 ? -12.07 16.344 19.781 1 98.75 74 VAL B C 1
ATOM 2064 O O . VAL B 1 74 ? -12.945 16.875 19.094 1 98.75 74 VAL B O 1
ATOM 2067 N N . GLN B 1 75 ? -12.156 16.203 21.109 1 98.25 75 GLN B N 1
ATOM 2068 C CA . GLN B 1 75 ? -13.359 16.609 21.828 1 98.25 75 GLN B CA 1
ATOM 2069 C C . GLN B 1 75 ? -13.57 18.109 21.75 1 98.25 75 GLN B C 1
ATOM 2071 O O . GLN B 1 75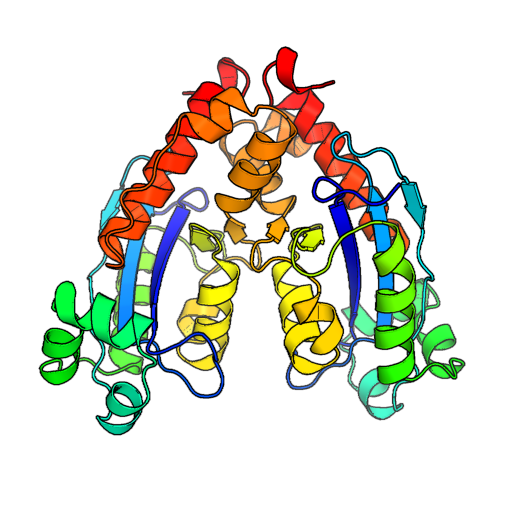 ? -14.711 18.594 21.75 1 98.25 75 GLN B O 1
ATOM 2076 N N . GLU B 1 76 ? -12.5 18.828 21.594 1 98.44 76 GLU B N 1
ATOM 2077 C CA . GLU B 1 76 ? -12.562 20.281 21.594 1 98.44 76 GLU B CA 1
ATOM 2078 C C . GLU B 1 76 ? -12.594 20.844 20.188 1 98.44 76 GLU B C 1
ATOM 2080 O O . GLU B 1 76 ? -12.836 22.031 19.984 1 98.44 76 GLU B O 1
ATOM 2085 N N . SER B 1 77 ? -12.375 20 19.234 1 98.62 77 SER B N 1
ATOM 2086 C CA . SER B 1 77 ? -12.25 20.438 17.844 1 98.62 77 SER B CA 1
ATOM 2087 C C . SER B 1 77 ? -13.602 20.875 17.281 1 98.62 77 SER B C 1
ATOM 2089 O O . SER B 1 77 ? -14.625 20.266 17.578 1 98.62 77 SER B O 1
ATOM 2091 N N . THR B 1 78 ? -13.539 21.859 16.453 1 98.5 78 THR B N 1
ATOM 2092 C CA . THR B 1 78 ? -14.727 22.281 15.711 1 98.5 78 THR B CA 1
ATOM 2093 C C . THR B 1 78 ? -14.57 22 14.227 1 98.5 78 THR B C 1
ATOM 2095 O O . THR B 1 78 ? -15.445 22.328 13.422 1 98.5 78 THR B O 1
ATOM 2098 N N . ILE B 1 79 ? -13.516 21.375 13.812 1 98.81 79 ILE B N 1
ATOM 2099 C CA . ILE B 1 79 ? -13.219 21.078 12.414 1 98.81 79 ILE B CA 1
ATOM 2100 C C . ILE B 1 79 ? -13.961 19.812 11.984 1 98.81 79 ILE B C 1
ATOM 2102 O O . ILE B 1 79 ? -13.742 18.734 12.555 1 98.81 79 ILE B O 1
ATOM 2106 N N . THR B 1 80 ? -14.82 19.938 11.008 1 98.75 80 THR B N 1
ATOM 2107 C CA . THR B 1 80 ? -15.562 18.797 10.5 1 98.75 80 THR B CA 1
ATOM 2108 C C . THR B 1 80 ? -14.695 17.953 9.555 1 98.75 80 THR B C 1
ATOM 2110 O O . THR B 1 80 ? -13.648 18.422 9.102 1 98.75 80 THR B O 1
ATOM 2113 N N . MET B 1 81 ? -15.148 16.766 9.305 1 98.69 81 MET B N 1
ATOM 2114 C CA . MET B 1 81 ? -14.492 15.875 8.344 1 98.69 81 MET B CA 1
ATOM 2115 C C . MET B 1 81 ? -14.352 16.562 6.988 1 98.69 81 MET B C 1
ATOM 2117 O O . MET B 1 81 ? -13.266 16.562 6.398 1 98.69 81 MET B O 1
ATOM 2121 N N . ALA B 1 82 ? -15.375 17.156 6.512 1 98.69 82 ALA B N 1
ATOM 2122 C CA . ALA B 1 82 ? -15.398 17.844 5.223 1 98.69 82 ALA B CA 1
ATOM 2123 C C . ALA B 1 82 ? -14.422 19.016 5.207 1 98.69 82 ALA B C 1
ATOM 2125 O O . ALA B 1 82 ? -13.734 19.25 4.211 1 98.69 82 ALA B O 1
ATOM 2126 N N . GLN B 1 83 ? -14.383 19.766 6.285 1 98.88 83 GLN B N 1
ATOM 2127 C CA . GLN B 1 83 ? -13.469 20.906 6.383 1 98.88 83 GLN B CA 1
ATOM 2128 C C . GLN B 1 83 ? -12.008 20.438 6.34 1 98.88 83 GLN B C 1
ATOM 2130 O O . GLN B 1 83 ? -11.18 21.047 5.648 1 98.88 83 GLN B O 1
ATOM 2135 N N . ALA B 1 84 ? -11.734 19.391 7.082 1 98.94 84 ALA B N 1
ATOM 2136 C CA . ALA B 1 84 ? -10.383 18.859 7.098 1 98.94 84 ALA B CA 1
ATOM 2137 C C . ALA B 1 84 ? -9.945 18.422 5.703 1 98.94 84 ALA B C 1
ATOM 2139 O O . ALA B 1 84 ? -8.82 18.703 5.277 1 98.94 84 ALA B O 1
ATOM 2140 N N . GLU B 1 85 ? -10.82 17.734 5.008 1 98.88 85 GLU B N 1
ATOM 2141 C CA . GLU B 1 85 ? -10.539 17.266 3.648 1 98.88 85 GLU B CA 1
ATOM 2142 C C . GLU B 1 85 ? -10.234 18.453 2.725 1 98.88 85 GLU B C 1
ATOM 2144 O O . GLU B 1 85 ? -9.219 18.453 2.025 1 98.88 85 GLU B O 1
ATOM 2149 N N . GLN B 1 86 ? -11.07 19.469 2.775 1 98.88 86 GLN B N 1
ATOM 2150 C CA . GLN B 1 86 ? -10.938 20.609 1.875 1 98.88 86 GLN B CA 1
ATOM 2151 C C . GLN B 1 86 ? -9.703 21.438 2.211 1 98.88 86 GLN B C 1
ATOM 2153 O O . GLN B 1 86 ? -9.008 21.906 1.313 1 98.88 86 GLN B O 1
ATOM 2158 N N . GLU B 1 87 ? -9.461 21.625 3.473 1 98.88 87 GLU B N 1
ATOM 2159 C CA . GLU B 1 87 ? -8.289 22.391 3.887 1 98.88 87 GLU B CA 1
ATOM 2160 C C . GLU B 1 87 ? -6.996 21.688 3.465 1 98.88 87 GLU B C 1
ATOM 2162 O O . GLU B 1 87 ? -6.023 22.344 3.088 1 98.88 87 GLU B O 1
ATOM 2167 N N . THR B 1 88 ? -7.012 20.391 3.543 1 98.94 88 THR B N 1
ATOM 2168 C CA . THR B 1 88 ? -5.844 19.625 3.115 1 98.94 88 THR B CA 1
ATOM 2169 C C . THR B 1 88 ? -5.613 19.781 1.616 1 98.94 88 THR B C 1
ATOM 2171 O O . THR B 1 88 ? -4.488 20.047 1.181 1 98.94 88 THR B O 1
ATOM 2174 N N . ILE B 1 89 ? -6.688 19.672 0.829 1 98.88 89 ILE B N 1
ATOM 2175 C CA . ILE B 1 89 ? -6.586 19.797 -0.621 1 98.88 89 ILE B CA 1
ATOM 2176 C C . ILE B 1 89 ? -6.094 21.203 -0.979 1 98.88 89 ILE B C 1
ATOM 2178 O O . ILE B 1 89 ? -5.211 21.359 -1.828 1 98.88 89 ILE B O 1
ATOM 2182 N N . LYS B 1 90 ? -6.641 22.219 -0.299 1 98.88 90 LYS B N 1
ATOM 2183 C CA . LYS B 1 90 ? -6.234 23.594 -0.521 1 98.88 90 LYS B CA 1
ATOM 2184 C C . LYS B 1 90 ? -4.742 23.781 -0.262 1 98.88 90 LYS B C 1
ATOM 2186 O O . LYS B 1 90 ? -4.059 24.484 -1.011 1 98.88 90 LYS B O 1
ATOM 2191 N N . PHE B 1 91 ? -4.277 23.172 0.749 1 98.88 91 PHE B N 1
ATOM 2192 C CA . PHE B 1 91 ? -2.863 23.234 1.098 1 98.88 91 PHE B CA 1
ATOM 2193 C C . PHE B 1 91 ? -2.008 22.594 0.011 1 98.88 91 PHE B C 1
ATOM 2195 O O . PHE B 1 91 ? -0.937 23.094 -0.324 1 98.88 91 PHE B O 1
ATOM 2202 N N . LEU B 1 92 ? -2.434 21.469 -0.585 1 98.88 92 LEU B N 1
ATOM 2203 C CA . LEU B 1 92 ? -1.617 20.656 -1.479 1 98.88 92 LEU B CA 1
ATOM 2204 C C . LEU B 1 92 ? -1.527 21.281 -2.863 1 98.88 92 LEU B C 1
ATOM 2206 O O . LEU B 1 92 ? -0.504 21.172 -3.541 1 98.88 92 LEU B O 1
ATOM 2210 N N . LYS B 1 93 ? -2.469 21.969 -3.277 1 98.69 93 LYS B N 1
ATOM 2211 C CA . LYS B 1 93 ? -2.689 22.422 -4.648 1 98.69 93 LYS B CA 1
ATOM 2212 C C . LYS B 1 93 ? -1.518 23.266 -5.145 1 98.69 93 LYS B C 1
ATOM 2214 O O . LYS B 1 93 ? -1.099 23.141 -6.297 1 98.69 93 LYS B O 1
ATOM 2219 N N . PRO B 1 94 ? -0.895 24.141 -4.324 1 98.69 94 PRO B N 1
ATOM 2220 C CA . PRO B 1 94 ? 0.203 24.969 -4.824 1 98.69 94 PRO B CA 1
ATOM 2221 C C . PRO B 1 94 ? 1.488 24.172 -5.051 1 98.69 94 PRO B C 1
ATOM 2223 O O . PRO B 1 94 ? 2.414 24.656 -5.703 1 98.69 94 PRO B O 1
ATOM 2226 N N . TYR B 1 95 ? 1.529 22.922 -4.539 1 98.75 95 TYR B N 1
ATOM 2227 C CA . TYR B 1 95 ? 2.811 22.219 -4.527 1 98.75 95 TYR B CA 1
ATOM 2228 C C . TYR B 1 95 ? 2.799 21.047 -5.5 1 98.75 95 TYR B C 1
ATOM 2230 O O . TYR B 1 95 ? 3.85 20.641 -6.004 1 98.75 95 TYR B O 1
ATOM 2238 N N . VAL B 1 96 ? 1.598 20.453 -5.664 1 98.62 96 VAL B N 1
ATOM 2239 C CA . VAL B 1 96 ? 1.512 19.203 -6.43 1 98.62 96 VAL B CA 1
ATOM 2240 C C . VAL B 1 96 ? 0.284 19.25 -7.336 1 98.62 96 VAL B C 1
ATOM 2242 O O . VAL B 1 96 ? -0.818 19.562 -6.887 1 98.62 96 VAL B O 1
ATOM 2245 N N . PRO B 1 97 ? 0.435 18.938 -8.633 1 98.69 97 PRO B N 1
ATOM 2246 C CA . PRO B 1 97 ? -0.765 18.75 -9.453 1 98.69 97 PRO B CA 1
ATOM 2247 C C . PRO B 1 97 ? -1.59 17.531 -9.031 1 98.69 97 PRO B C 1
ATOM 2249 O O . PRO B 1 97 ? -1.027 16.5 -8.648 1 98.69 97 PRO B O 1
ATOM 2252 N N . LYS B 1 98 ? -2.922 17.688 -9.141 1 98.5 98 LYS B N 1
ATOM 2253 C CA . LYS B 1 98 ? -3.826 16.578 -8.812 1 98.5 98 LYS B CA 1
ATOM 2254 C C . LYS B 1 98 ? -3.459 15.32 -9.586 1 98.5 98 LYS B C 1
ATOM 2256 O O . LYS B 1 98 ? -3.17 15.383 -10.781 1 98.5 98 LYS B O 1
ATOM 2261 N N . GLY B 1 99 ? -3.381 14.211 -8.922 1 98.44 99 GLY B N 1
ATOM 2262 C CA . GLY B 1 99 ? -3.227 12.906 -9.539 1 98.44 99 GLY B CA 1
ATOM 2263 C C . GLY B 1 99 ? -1.78 12.547 -9.828 1 98.44 99 GLY B C 1
ATOM 2264 O O . GLY B 1 99 ? -1.502 11.539 -10.484 1 98.44 99 GLY B O 1
ATOM 2265 N N . LYS B 1 100 ? -0.825 13.297 -9.289 1 98.62 100 LYS B N 1
ATOM 2266 C CA . LYS B 1 100 ? 0.55 13.07 -9.727 1 98.62 100 LYS B CA 1
ATOM 2267 C C . LYS B 1 100 ? 1.392 12.461 -8.609 1 98.62 100 LYS B C 1
ATOM 2269 O O . LYS B 1 100 ? 2.186 11.555 -8.844 1 98.62 100 LYS B O 1
ATOM 2274 N N . SER B 1 101 ? 1.262 12.938 -7.414 1 98.88 101 SER B N 1
ATOM 2275 C CA . SER B 1 101 ? 2.035 12.391 -6.305 1 98.88 101 SER B CA 1
ATOM 2276 C C . SER B 1 101 ? 1.439 11.07 -5.812 1 98.88 101 SER B C 1
ATOM 2278 O O . SER B 1 101 ? 0.229 10.977 -5.602 1 98.88 101 SER B O 1
ATOM 2280 N N . PRO B 1 102 ? 2.275 10.023 -5.699 1 98.88 102 PRO B N 1
ATOM 2281 C CA . PRO B 1 102 ? 1.785 8.914 -4.883 1 98.88 102 PRO B CA 1
ATOM 2282 C C . PRO B 1 102 ? 1.473 9.336 -3.447 1 98.88 102 PRO B C 1
ATOM 2284 O O . PRO B 1 102 ? 1.887 10.414 -3.01 1 98.88 102 PRO B O 1
ATOM 2287 N N . MET B 1 103 ? 0.608 8.602 -2.775 1 98.94 103 MET B N 1
ATOM 2288 C CA . MET B 1 103 ? 0.432 8.766 -1.335 1 98.94 103 MET B CA 1
ATOM 2289 C C . MET B 1 103 ? 1.604 8.164 -0.569 1 98.94 103 MET B C 1
ATOM 2291 O O . MET B 1 103 ? 1.884 6.969 -0.694 1 98.94 103 MET B O 1
ATOM 2295 N N . CYS B 1 104 ? 2.332 8.953 0.166 1 98.94 104 CYS B N 1
ATOM 2296 C CA . CYS B 1 104 ? 3.559 8.516 0.822 1 98.94 104 CYS B CA 1
ATOM 2297 C C . CYS B 1 104 ? 3.338 8.32 2.316 1 98.94 104 CYS B C 1
ATOM 2299 O O . CYS B 1 104 ? 2.629 9.102 2.953 1 98.94 104 CYS B O 1
ATOM 2301 N N . GLY B 1 105 ? 3.932 7.324 2.898 1 98.75 105 GLY B N 1
ATOM 2302 C CA . GLY B 1 105 ? 3.895 7.043 4.324 1 98.75 105 GLY B CA 1
ATOM 2303 C C . GLY B 1 105 ? 4.414 5.664 4.676 1 98.75 105 GLY B C 1
ATOM 2304 O O . GLY B 1 105 ? 5.066 5.012 3.854 1 98.75 105 GLY B O 1
ATOM 2305 N N . ASN B 1 106 ? 4.27 5.273 5.902 1 98.06 106 ASN B N 1
ATOM 2306 C CA . ASN B 1 106 ? 4.574 3.936 6.402 1 98.06 106 ASN B CA 1
ATOM 2307 C C . ASN B 1 106 ? 3.305 3.113 6.609 1 98.06 106 ASN B C 1
ATOM 2309 O O . ASN B 1 106 ? 2.404 3.525 7.344 1 98.06 106 ASN B O 1
ATOM 2313 N N . SER B 1 107 ? 3.291 1.863 5.906 1 97.5 107 SER B N 1
ATOM 2314 C CA . SER B 1 107 ? 2.08 1.049 5.953 1 97.5 107 SER B CA 1
ATOM 2315 C C . SER B 1 107 ? 0.849 1.866 5.578 1 97.5 107 SER B C 1
ATOM 2317 O O . SER B 1 107 ? -0.152 1.856 6.297 1 97.5 107 SER B O 1
ATOM 2319 N N . ILE B 1 108 ? 0.967 2.592 4.473 1 98.19 108 ILE B N 1
ATOM 2320 C CA . ILE B 1 108 ? 0.101 3.709 4.105 1 98.19 108 ILE B CA 1
ATOM 2321 C C . ILE B 1 108 ? -1.198 3.178 3.506 1 98.19 108 ILE B C 1
ATOM 2323 O O . ILE B 1 108 ? -2.168 3.924 3.35 1 98.19 108 ILE B O 1
ATOM 2327 N N . CYS B 1 109 ? -1.25 1.899 3.244 1 97.75 109 CYS B N 1
ATOM 2328 C CA . CYS B 1 109 ? -2.443 1.28 2.676 1 97.75 109 CYS B CA 1
ATOM 2329 C C . CYS B 1 109 ? -3.641 1.448 3.604 1 97.75 109 CYS B C 1
ATOM 2331 O O . CYS B 1 109 ? -4.762 1.677 3.143 1 97.75 109 CYS B O 1
ATOM 2333 N N . GLN B 1 110 ? -3.416 1.336 4.883 1 96.62 110 GLN B N 1
ATOM 2334 C CA . GLN B 1 110 ? -4.48 1.486 5.871 1 96.62 110 GLN B CA 1
ATOM 2335 C C . GLN B 1 110 ? -5.062 2.896 5.84 1 96.62 110 GLN B C 1
ATOM 2337 O O . GLN B 1 110 ? -6.281 3.07 5.855 1 96.62 110 GLN B O 1
ATOM 2342 N N . ASP B 1 111 ? -4.23 3.863 5.809 1 98.5 111 ASP B N 1
ATOM 2343 C CA . ASP B 1 111 ? -4.676 5.25 5.719 1 98.5 111 ASP B CA 1
ATOM 2344 C C . ASP B 1 111 ? -5.52 5.48 4.465 1 98.5 111 ASP B C 1
ATOM 2346 O O . ASP B 1 111 ? -6.574 6.113 4.527 1 98.5 111 ASP B O 1
ATOM 2350 N N . ARG B 1 112 ? -5.027 4.949 3.367 1 98.44 112 ARG B N 1
ATOM 2351 C CA . ARG B 1 112 ? -5.742 5.168 2.115 1 98.44 112 ARG B CA 1
ATOM 2352 C C . ARG B 1 112 ? -7.129 4.535 2.156 1 98.44 112 ARG B C 1
ATOM 2354 O O . ARG B 1 112 ? -8.086 5.074 1.589 1 98.44 112 ARG B O 1
ATOM 2361 N N . ARG B 1 113 ? -7.23 3.418 2.801 1 97.19 113 ARG B N 1
ATOM 2362 C CA . ARG B 1 113 ? -8.523 2.764 2.959 1 97.19 113 ARG B CA 1
ATOM 2363 C C . ARG B 1 113 ? -9.523 3.682 3.662 1 97.19 113 ARG B C 1
ATOM 2365 O O . ARG B 1 113 ? -10.68 3.777 3.256 1 97.19 113 ARG B O 1
ATOM 2372 N N . PHE B 1 114 ? -9.07 4.363 4.711 1 98.62 114 PHE B N 1
ATOM 2373 C CA . PHE B 1 114 ? -9.938 5.289 5.43 1 98.62 114 PHE B CA 1
ATOM 2374 C C . PHE B 1 114 ? -10.273 6.496 4.566 1 98.62 114 PHE B C 1
ATOM 2376 O O . PHE B 1 114 ? -11.406 6.988 4.59 1 98.62 114 PHE B O 1
ATOM 2383 N N . LEU B 1 115 ? -9.328 6.973 3.787 1 98.69 115 LEU B N 1
ATOM 2384 C CA . LEU B 1 115 ? -9.562 8.141 2.941 1 98.69 115 LEU B CA 1
ATOM 2385 C C . LEU B 1 115 ? -10.625 7.844 1.892 1 98.69 115 LEU B C 1
ATOM 2387 O O . LEU B 1 115 ? -11.469 8.695 1.603 1 98.69 115 LEU B O 1
ATOM 2391 N N . ILE B 1 116 ? -10.555 6.68 1.329 1 97.69 116 ILE B N 1
ATOM 2392 C CA . ILE B 1 116 ? -11.516 6.301 0.302 1 97.69 116 ILE B CA 1
ATOM 2393 C C . ILE B 1 116 ? -12.938 6.453 0.844 1 97.69 116 ILE B C 1
ATOM 2395 O O . ILE B 1 116 ? -13.836 6.914 0.133 1 97.69 116 ILE B O 1
ATOM 2399 N N . GLU B 1 117 ? -13.109 6.168 2.119 1 96.94 117 GLU B N 1
ATOM 2400 C CA . GLU B 1 117 ? -14.438 6.164 2.73 1 96.94 117 GLU B CA 1
ATOM 2401 C C . GLU B 1 117 ? -14.805 7.547 3.262 1 96.94 117 GLU B C 1
ATOM 2403 O O . GLU B 1 117 ? -15.953 7.973 3.146 1 96.94 117 GLU B O 1
ATOM 2408 N N . GLN B 1 118 ? -13.844 8.273 3.818 1 98.56 118 GLN B N 1
ATOM 2409 C CA . GLN B 1 118 ? -14.211 9.406 4.66 1 98.56 118 GLN B CA 1
ATOM 2410 C C . GLN B 1 118 ? -13.711 10.719 4.066 1 98.56 118 GLN B C 1
ATOM 2412 O O . GLN B 1 118 ? -14.172 11.797 4.441 1 98.56 118 GLN B O 1
ATOM 2417 N N . MET B 1 119 ? -12.773 10.648 3.158 1 98.75 119 MET B N 1
ATOM 2418 C CA . MET B 1 119 ? -12.25 11.812 2.453 1 98.75 119 MET B CA 1
ATOM 2419 C C . MET B 1 119 ? -11.977 11.492 0.989 1 98.75 119 MET B C 1
ATOM 2421 O O . MET B 1 119 ? -10.844 11.617 0.52 1 98.75 119 MET B O 1
ATOM 2425 N N . PRO B 1 120 ? -13.008 11.125 0.219 1 98.31 120 PRO B N 1
ATOM 2426 C CA . PRO B 1 120 ? -12.812 10.602 -1.133 1 98.31 120 PRO B CA 1
ATOM 2427 C C . PRO B 1 120 ? -12.227 11.633 -2.092 1 98.31 120 PRO B C 1
ATOM 2429 O O . PRO B 1 120 ? -11.484 11.273 -3.014 1 98.31 120 PRO B O 1
ATOM 2432 N N . GLU B 1 121 ? -12.547 12.914 -1.975 1 98.69 121 GLU B N 1
ATOM 2433 C CA . GLU B 1 121 ? -11.977 13.938 -2.852 1 98.69 121 GLU B CA 1
ATOM 2434 C C . GLU B 1 121 ? -10.469 14.062 -2.646 1 98.69 121 GLU B C 1
ATOM 2436 O O . GLU B 1 121 ? -9.719 14.234 -3.607 1 98.69 121 GLU B O 1
ATOM 2441 N N . LEU B 1 122 ? -10.102 13.984 -1.396 1 98.88 122 LEU B N 1
ATOM 2442 C CA . LEU B 1 122 ? -8.672 14.023 -1.097 1 98.88 122 LEU B CA 1
ATOM 2443 C C . LEU B 1 122 ? -7.973 12.781 -1.632 1 98.88 122 LEU B C 1
ATOM 2445 O O . LEU B 1 122 ? -6.879 12.875 -2.193 1 98.88 122 LEU B O 1
ATOM 2449 N N . GLU B 1 123 ? -8.594 11.625 -1.37 1 98.75 123 GLU B N 1
ATOM 2450 C CA . GLU B 1 123 ? -8.008 10.398 -1.889 1 98.75 123 GLU B CA 1
ATOM 2451 C C . GLU B 1 123 ? -7.758 10.492 -3.391 1 98.75 123 GLU B C 1
ATOM 2453 O O . GLU B 1 123 ? -6.711 10.062 -3.881 1 98.75 123 GLU B O 1
ATOM 2458 N N . GLN B 1 124 ? -8.641 11.094 -4.137 1 98.25 124 GLN B N 1
ATOM 2459 C CA . GLN B 1 124 ? -8.562 11.195 -5.59 1 98.25 124 GLN B CA 1
ATOM 2460 C C . GLN B 1 124 ? -7.504 12.211 -6.012 1 98.25 124 GLN B C 1
ATOM 2462 O O . GLN B 1 124 ? -7.152 12.289 -7.191 1 98.25 124 GLN B O 1
ATOM 2467 N N . PHE B 1 125 ? -7.016 12.992 -5.051 1 98.81 125 PHE B N 1
ATOM 2468 C CA . PHE B 1 125 ? -5.965 13.961 -5.34 1 98.81 125 PHE B CA 1
ATOM 2469 C C . PHE B 1 125 ? -4.625 13.266 -5.543 1 98.81 125 PHE B C 1
ATOM 2471 O O . PHE B 1 125 ? -3.719 13.812 -6.172 1 98.81 125 PHE B O 1
ATOM 2478 N N . PHE B 1 126 ? -4.527 12.094 -5.066 1 98.81 126 PHE B N 1
ATOM 2479 C CA . PHE B 1 126 ? -3.291 11.328 -5.164 1 98.81 126 PHE B CA 1
ATOM 2480 C C . PHE B 1 126 ? -3.27 10.492 -6.441 1 98.81 126 PHE B C 1
ATOM 2482 O O . PHE B 1 126 ? -4.324 10.148 -6.98 1 98.81 126 PHE B O 1
ATOM 2489 N N . HIS B 1 127 ? -2.014 10.195 -6.914 1 98.62 127 HIS B N 1
ATOM 2490 C CA . HIS B 1 127 ? -1.822 9.109 -7.863 1 98.62 127 HIS B CA 1
ATOM 2491 C C . HIS B 1 127 ? -2.314 7.785 -7.285 1 98.62 127 HIS B C 1
ATOM 2493 O O . HIS B 1 127 ? -2.391 7.625 -6.066 1 98.62 127 HIS B O 1
ATOM 2499 N N . TYR B 1 128 ? -2.688 6.836 -8.133 1 97.44 128 TYR B N 1
ATOM 2500 C CA . TYR B 1 128 ? -3.244 5.578 -7.648 1 97.44 128 TYR B CA 1
ATOM 2501 C C . TYR B 1 128 ? -2.186 4.754 -6.926 1 97.44 128 TYR B C 1
ATOM 2503 O O . TYR B 1 128 ? -2.512 3.885 -6.117 1 97.44 128 TYR B O 1
ATOM 2511 N N . ARG B 1 129 ? -0.886 5.012 -7.234 1 98.38 129 ARG B N 1
ATOM 2512 C CA . ARG B 1 129 ? 0.202 4.312 -6.562 1 98.38 129 ARG B CA 1
ATOM 2513 C C . ARG B 1 129 ? 0.471 4.91 -5.184 1 98.38 129 ARG B C 1
ATOM 2515 O O . ARG B 1 129 ? 0.021 6.02 -4.887 1 98.38 129 ARG B O 1
ATOM 2522 N N . ASN B 1 130 ? 1.128 4.121 -4.352 1 98.69 130 ASN B N 1
ATOM 2523 C CA . ASN B 1 130 ? 1.668 4.57 -3.074 1 98.69 130 ASN B CA 1
ATOM 2524 C C . ASN B 1 130 ? 3.193 4.523 -3.062 1 98.69 130 ASN B C 1
ATOM 2526 O O . ASN B 1 130 ? 3.803 3.816 -3.867 1 98.69 130 ASN B O 1
ATOM 2530 N N . LEU B 1 131 ? 3.756 5.352 -2.332 1 98.88 131 LEU B N 1
ATOM 2531 C CA . LEU B 1 131 ? 5.129 5.199 -1.869 1 98.88 131 LEU B CA 1
ATOM 2532 C C . LEU B 1 131 ? 5.168 4.809 -0.396 1 98.88 131 LEU B C 1
ATOM 2534 O O . LEU B 1 131 ? 5.121 5.676 0.481 1 98.88 131 LEU B O 1
ATOM 2538 N N . ASP B 1 132 ? 5.266 3.5 -0.195 1 98.88 132 ASP B N 1
ATOM 2539 C CA . ASP B 1 132 ? 5.184 2.922 1.144 1 98.88 132 ASP B CA 1
ATOM 2540 C C . ASP B 1 132 ? 6.57 2.572 1.678 1 98.88 132 ASP B C 1
ATOM 2542 O O . ASP B 1 132 ? 7.176 1.589 1.247 1 98.88 132 ASP B O 1
ATOM 2546 N N . VAL B 1 133 ? 7.02 3.27 2.693 1 98.88 133 VAL B N 1
ATOM 2547 C CA . VAL B 1 133 ? 8.344 3.092 3.275 1 98.88 133 VAL B CA 1
ATOM 2548 C C . VAL B 1 133 ? 8.477 1.683 3.85 1 98.88 133 VAL B C 1
ATOM 2550 O O . VAL B 1 133 ? 9.547 1.078 3.795 1 98.88 133 VAL B O 1
ATOM 2553 N N . SER B 1 134 ? 7.367 1.121 4.305 1 98.56 134 SER B N 1
ATOM 2554 C CA . SER B 1 134 ? 7.395 -0.213 4.895 1 98.56 134 SER B CA 1
ATOM 2555 C C . SER B 1 134 ? 7.805 -1.263 3.869 1 98.56 134 SER B C 1
ATOM 2557 O O . SER B 1 134 ? 8.258 -2.35 4.234 1 98.56 134 SER B O 1
ATOM 2559 N N . SER B 1 135 ? 7.621 -1.003 2.527 1 98.81 135 SER B N 1
ATOM 2560 C CA . SER B 1 135 ? 8.148 -1.915 1.518 1 98.81 135 SER B CA 1
ATOM 2561 C C . SER B 1 135 ? 9.664 -2.051 1.631 1 98.81 135 SER B C 1
ATOM 2563 O O . SER B 1 135 ? 10.195 -3.16 1.574 1 98.81 135 SER B O 1
ATOM 2565 N N . LEU B 1 136 ? 10.344 -0.904 1.812 1 98.81 136 LEU B N 1
ATOM 2566 C CA . LEU B 1 136 ? 11.789 -0.933 1.988 1 98.81 136 LEU B CA 1
ATOM 2567 C C . LEU B 1 136 ? 12.164 -1.612 3.301 1 98.81 136 LEU B C 1
ATOM 2569 O O . LEU B 1 136 ? 13.172 -2.318 3.375 1 98.81 136 LEU B O 1
ATOM 2573 N N . LYS B 1 137 ? 11.367 -1.395 4.336 1 98.62 137 LYS B N 1
ATOM 2574 C CA . LYS B 1 137 ? 11.594 -2.039 5.625 1 98.62 137 LYS B CA 1
ATOM 2575 C C . LYS B 1 137 ? 11.547 -3.559 5.496 1 98.62 137 LYS B C 1
ATOM 2577 O O . LYS B 1 137 ? 12.406 -4.262 6.027 1 98.62 137 LYS B O 1
ATOM 2582 N N . GLU B 1 138 ? 10.547 -4.066 4.789 1 98.75 138 GLU B N 1
ATOM 2583 C CA . GLU B 1 138 ? 10.406 -5.504 4.582 1 98.75 138 GLU B CA 1
ATOM 2584 C C . GLU B 1 138 ? 11.57 -6.066 3.777 1 98.75 138 GLU B C 1
ATOM 2586 O O . GLU B 1 138 ? 12.039 -7.172 4.051 1 98.75 138 GLU B O 1
ATOM 2591 N N . LEU B 1 139 ? 11.992 -5.312 2.77 1 98.75 139 LEU B N 1
ATOM 2592 C CA . LEU B 1 139 ? 13.133 -5.75 1.978 1 98.75 139 LEU B CA 1
ATOM 2593 C C . LEU B 1 139 ? 14.406 -5.758 2.818 1 98.75 139 LEU B C 1
ATOM 2595 O O . LEU B 1 139 ? 15.188 -6.715 2.766 1 98.75 139 LEU B O 1
ATOM 2599 N N . ALA B 1 140 ? 14.617 -4.691 3.605 1 98.62 140 ALA B N 1
ATOM 2600 C CA . ALA B 1 140 ? 15.789 -4.609 4.469 1 98.62 140 ALA B CA 1
ATOM 2601 C C . ALA B 1 140 ? 15.828 -5.766 5.461 1 98.62 140 ALA B C 1
ATOM 2603 O O . ALA B 1 140 ? 16.891 -6.352 5.711 1 98.62 140 ALA B O 1
ATOM 2604 N N . ARG B 1 141 ? 14.68 -6.074 6.047 1 98.12 141 ARG B N 1
ATOM 2605 C CA . ARG B 1 141 ? 14.57 -7.176 6.996 1 98.12 141 ARG B CA 1
ATOM 2606 C C . ARG B 1 141 ? 15.117 -8.469 6.395 1 98.12 141 ARG B C 1
ATOM 2608 O O . ARG B 1 141 ? 15.719 -9.281 7.098 1 98.12 141 ARG B O 1
ATOM 2615 N N . ARG B 1 142 ? 14.984 -8.641 5.125 1 98.06 142 ARG B N 1
ATOM 2616 C CA . ARG B 1 142 ? 15.312 -9.898 4.461 1 98.06 142 ARG B CA 1
ATOM 2617 C C . ARG B 1 142 ? 16.703 -9.836 3.828 1 98.06 142 ARG B C 1
ATOM 2619 O O . ARG B 1 142 ? 17.453 -10.812 3.889 1 98.06 142 ARG B O 1
ATOM 2626 N N . TRP B 1 143 ? 17.047 -8.68 3.252 1 98.25 143 TRP B N 1
ATOM 2627 C CA . TRP B 1 143 ? 18.25 -8.578 2.426 1 98.25 143 TRP B CA 1
ATOM 2628 C C . TRP B 1 143 ? 19.375 -7.895 3.189 1 98.25 143 TRP B C 1
ATOM 2630 O O . TRP B 1 143 ? 20.547 -8.07 2.855 1 98.25 143 TRP B O 1
ATOM 2640 N N . ALA B 1 144 ? 19.047 -7.121 4.164 1 98.19 144 ALA B N 1
ATOM 2641 C CA . ALA B 1 144 ? 20.016 -6.281 4.867 1 98.19 144 ALA B CA 1
ATOM 2642 C C . ALA B 1 144 ? 19.656 -6.148 6.344 1 98.19 144 ALA B C 1
ATOM 2644 O O . ALA B 1 144 ? 19.391 -5.043 6.828 1 98.19 144 ALA B O 1
ATOM 2645 N N . PRO B 1 145 ? 19.766 -7.246 7.102 1 97.38 145 PRO B N 1
ATOM 2646 C CA . PRO B 1 145 ? 19.297 -7.258 8.484 1 97.38 145 PRO B CA 1
ATOM 2647 C C . PRO B 1 145 ? 19.984 -6.215 9.359 1 97.38 145 PRO B C 1
ATOM 2649 O O . PRO B 1 145 ? 19.391 -5.684 10.297 1 97.38 145 PRO B O 1
ATOM 2652 N N . THR B 1 146 ? 21.203 -5.918 9.062 1 97.69 146 THR B N 1
ATOM 2653 C CA . THR B 1 146 ? 21.922 -4.902 9.828 1 97.69 146 THR B CA 1
ATOM 2654 C C . THR B 1 146 ? 21.328 -3.521 9.586 1 97.69 146 THR B C 1
ATOM 2656 O O . THR B 1 146 ? 21.172 -2.73 10.523 1 97.69 146 THR B O 1
ATOM 2659 N N . VAL B 1 147 ? 21.016 -3.242 8.336 1 98.31 147 VAL B N 1
ATOM 2660 C CA . VAL B 1 147 ? 20.359 -1.981 8.016 1 98.31 147 VAL B CA 1
ATOM 2661 C C . VAL B 1 147 ? 18.984 -1.935 8.664 1 98.31 147 VAL B C 1
ATOM 2663 O O . VAL B 1 147 ? 18.594 -0.913 9.234 1 98.31 147 VAL B O 1
ATOM 2666 N N . TYR B 1 148 ? 18.266 -3.029 8.594 1 98.19 148 TYR B N 1
ATOM 2667 C CA . TYR B 1 148 ? 16.938 -3.135 9.188 1 98.19 148 TYR B CA 1
ATOM 2668 C C . TYR B 1 148 ? 16.969 -2.807 10.672 1 98.19 148 TYR B C 1
ATOM 2670 O O . TYR B 1 148 ? 16.156 -2.021 11.164 1 98.19 148 TYR B O 1
ATOM 2678 N N . SER B 1 149 ? 17.875 -3.346 11.375 1 97.62 149 SER B N 1
ATOM 2679 C CA . SER B 1 149 ? 17.953 -3.201 12.82 1 97.62 149 SER B CA 1
ATOM 2680 C C . SER B 1 149 ? 18.516 -1.839 13.211 1 97.62 149 SER B C 1
ATOM 2682 O O . SER B 1 149 ? 18.438 -1.435 14.375 1 97.62 149 SER B O 1
ATOM 2684 N N . GLY B 1 150 ? 19.094 -1.122 12.258 1 97.31 150 GLY B N 1
ATOM 2685 C CA . GLY B 1 150 ? 19.781 0.128 12.531 1 97.31 150 GLY B CA 1
ATOM 2686 C C . GLY B 1 150 ? 18.844 1.311 12.672 1 97.31 150 GLY B C 1
ATOM 2687 O O . GLY B 1 150 ? 19.219 2.359 13.195 1 97.31 150 GLY B O 1
ATOM 2688 N N . TYR B 1 151 ? 17.656 1.15 12.203 1 95.88 151 TYR B N 1
ATOM 2689 C CA . TYR B 1 151 ? 16.688 2.234 12.336 1 95.88 151 TYR B CA 1
ATOM 2690 C C . TYR B 1 151 ? 15.641 1.905 13.398 1 95.88 151 TYR B C 1
ATOM 2692 O O . TYR B 1 151 ? 14.984 0.866 13.328 1 95.88 151 TYR B O 1
ATOM 2700 N N . LYS B 1 152 ? 15.469 2.797 14.328 1 92.94 152 LYS B N 1
ATOM 2701 C CA . LYS B 1 152 ? 14.477 2.635 15.391 1 92.94 152 LYS B CA 1
ATOM 2702 C C . LYS B 1 152 ? 13.477 3.789 15.391 1 92.94 152 LYS B C 1
ATOM 2704 O O . LYS B 1 152 ? 13.867 4.957 15.453 1 92.94 152 LYS B O 1
ATOM 2709 N N . LYS B 1 153 ? 12.211 3.41 15.352 1 91.25 153 LYS B N 1
ATOM 2710 C CA . LYS B 1 153 ? 11.148 4.41 15.383 1 91.25 153 LYS B CA 1
ATOM 2711 C C . LYS B 1 153 ? 10.867 4.867 16.812 1 91.25 153 LYS B C 1
ATOM 2713 O O . LYS B 1 153 ? 10.93 4.066 17.75 1 91.25 153 LYS B O 1
ATOM 2718 N N . LYS B 1 154 ? 10.508 6.141 16.938 1 86.56 154 LYS B N 1
ATOM 2719 C CA . LYS B 1 154 ? 10.055 6.664 18.219 1 86.56 154 LYS B CA 1
ATOM 2720 C C . LYS B 1 154 ? 8.609 6.277 18.484 1 86.56 154 LYS B C 1
ATOM 2722 O O . LYS B 1 154 ? 8.258 5.895 19.609 1 86.56 154 LYS B O 1
ATOM 2727 N N . GLY B 1 155 ? 7.762 6.316 17.484 1 85.94 155 GLY B N 1
ATOM 2728 C CA . GLY B 1 155 ? 6.375 5.898 17.594 1 85.94 155 GLY B CA 1
ATOM 2729 C C . GLY B 1 155 ? 5.539 6.828 18.453 1 85.94 155 GLY B C 1
ATOM 2730 O O . GLY B 1 155 ? 4.871 6.383 19.391 1 85.94 155 GLY B O 1
ATOM 2731 N N . ALA B 1 156 ? 5.531 8.078 18.188 1 84.81 156 ALA B N 1
ATOM 2732 C CA . ALA B 1 156 ? 4.809 9.086 18.969 1 84.81 156 ALA B CA 1
ATOM 2733 C C . ALA B 1 156 ? 3.301 8.945 18.781 1 84.81 156 ALA B C 1
ATOM 2735 O O . ALA B 1 156 ? 2.52 9.375 19.625 1 84.81 156 ALA B O 1
ATOM 2736 N N . HIS B 1 157 ? 2.828 8.352 17.688 1 88.62 157 HIS B N 1
ATOM 2737 C CA . HIS B 1 157 ? 1.43 8.141 17.328 1 88.62 157 HIS B CA 1
ATOM 2738 C C . HIS B 1 157 ? 0.673 9.461 17.25 1 88.62 157 HIS B C 1
ATOM 2740 O O . HIS B 1 157 ? -0.465 9.555 17.719 1 88.62 157 HIS B O 1
ATOM 2746 N N . LEU B 1 158 ? 1.35 10.492 16.938 1 95.19 158 LEU B N 1
ATOM 2747 C CA . LEU B 1 158 ? 0.81 11.75 16.422 1 95.19 158 LEU B CA 1
ATOM 2748 C C . LEU B 1 158 ? 1.098 11.906 14.93 1 95.19 158 LEU B C 1
ATOM 2750 O O . LEU B 1 158 ? 2.219 11.648 14.484 1 95.19 158 LEU B O 1
ATOM 2754 N N . ALA B 1 159 ? 0.15 12.336 14.242 1 97.19 159 ALA B N 1
ATOM 2755 C CA . ALA B 1 159 ? 0.159 12.242 12.781 1 97.19 159 ALA B CA 1
ATOM 2756 C C . ALA B 1 159 ? 1.389 12.93 12.195 1 97.19 159 ALA B C 1
ATOM 2758 O O . ALA B 1 159 ? 2.135 12.32 11.422 1 97.19 159 ALA B O 1
ATOM 2759 N N . LEU B 1 160 ? 1.646 14.156 12.578 1 98.5 160 LEU B N 1
ATOM 2760 C CA . LEU B 1 160 ? 2.76 14.906 12.008 1 98.5 160 LEU B CA 1
ATOM 2761 C C . LEU B 1 160 ? 4.094 14.266 12.383 1 98.5 160 LEU B C 1
ATOM 2763 O O . LEU B 1 160 ? 4.98 14.133 11.531 1 98.5 160 LEU B O 1
ATOM 2767 N N . ASP B 1 161 ? 4.242 13.875 13.641 1 97.62 161 ASP B N 1
ATOM 2768 C CA . ASP B 1 161 ? 5.457 13.203 14.094 1 97.62 161 ASP B CA 1
ATOM 2769 C C . ASP B 1 161 ? 5.711 11.93 13.297 1 97.62 161 ASP B C 1
ATOM 2771 O O . ASP B 1 161 ? 6.848 11.656 12.906 1 97.62 161 ASP B O 1
ATOM 2775 N N . ASP B 1 162 ? 4.703 11.172 13.109 1 97.94 162 ASP B N 1
ATOM 2776 C CA . ASP B 1 162 ? 4.828 9.914 12.383 1 97.94 162 ASP B CA 1
ATOM 2777 C C . ASP B 1 162 ? 5.242 10.156 10.93 1 97.94 162 ASP B C 1
ATOM 2779 O O . ASP B 1 162 ? 5.965 9.352 10.344 1 97.94 162 ASP B O 1
ATOM 2783 N N . ILE B 1 163 ? 4.805 11.305 10.305 1 98.69 163 ILE B N 1
ATOM 2784 C CA . ILE B 1 163 ? 5.215 11.648 8.953 1 98.69 163 ILE B CA 1
ATOM 2785 C C . ILE B 1 163 ? 6.719 11.898 8.914 1 98.69 163 ILE B C 1
ATOM 2787 O O . ILE B 1 163 ? 7.426 11.344 8.07 1 98.69 163 ILE B O 1
ATOM 2791 N N . TYR B 1 164 ? 7.18 12.703 9.812 1 98.56 164 TYR B N 1
ATOM 2792 C CA . TYR B 1 164 ? 8.602 13.023 9.812 1 98.56 164 TYR B CA 1
ATOM 2793 C C . TYR B 1 164 ? 9.445 11.781 10.078 1 98.56 164 TYR B C 1
ATOM 2795 O O . TYR B 1 164 ? 10.523 11.617 9.508 1 98.56 164 TYR B O 1
ATOM 2803 N N . GLU B 1 165 ? 8.945 10.984 10.969 1 98.38 165 GLU B N 1
ATOM 2804 C CA . GLU B 1 165 ? 9.633 9.711 11.195 1 98.38 165 GLU B CA 1
ATOM 2805 C C . GLU B 1 165 ? 9.695 8.883 9.914 1 98.38 165 GLU B C 1
ATOM 2807 O O . GLU B 1 165 ? 10.695 8.219 9.648 1 98.38 165 GLU B O 1
ATOM 2812 N N . SER B 1 166 ? 8.586 8.844 9.141 1 98.62 166 SER B N 1
ATOM 2813 C CA . SER B 1 166 ? 8.555 8.117 7.871 1 98.62 166 SER B CA 1
ATOM 2814 C C . SER B 1 166 ? 9.547 8.703 6.875 1 98.62 166 SER B C 1
ATOM 2816 O O . SER B 1 166 ? 10.258 7.961 6.191 1 98.62 166 SER B O 1
ATOM 2818 N N . ILE B 1 167 ? 9.602 10.031 6.766 1 98.81 167 ILE B N 1
ATOM 2819 C CA . ILE B 1 167 ? 10.539 10.703 5.871 1 98.81 167 ILE B CA 1
ATOM 2820 C C . ILE B 1 167 ? 11.977 10.352 6.27 1 98.81 167 ILE B C 1
ATOM 2822 O O . ILE B 1 167 ? 12.789 9.984 5.418 1 98.81 167 ILE B O 1
ATOM 2826 N N . GLU B 1 168 ? 12.258 10.391 7.578 1 98.5 168 GLU B N 1
ATOM 2827 C CA . GLU B 1 168 ? 13.594 10.086 8.07 1 98.5 168 GLU B CA 1
ATOM 2828 C C . GLU B 1 168 ? 13.953 8.625 7.82 1 98.5 168 GLU B C 1
ATOM 2830 O O . GLU B 1 168 ? 15.102 8.312 7.492 1 98.5 168 GLU B O 1
ATOM 2835 N N . GLU B 1 169 ? 13 7.785 8.039 1 98.62 169 GLU B N 1
ATOM 2836 C CA . GLU B 1 169 ? 13.227 6.371 7.766 1 98.62 169 GLU B CA 1
ATOM 2837 C C . GLU B 1 169 ? 13.57 6.141 6.297 1 98.62 169 GLU B C 1
ATOM 2839 O O . GLU B 1 169 ? 14.461 5.355 5.973 1 98.62 169 GLU B O 1
ATOM 2844 N N . LEU B 1 170 ? 12.828 6.812 5.363 1 98.81 170 LEU B N 1
ATOM 2845 C CA . LEU B 1 170 ? 13.133 6.672 3.943 1 98.81 170 LEU B CA 1
ATOM 2846 C C . LEU B 1 170 ? 14.531 7.199 3.633 1 98.81 170 LEU B C 1
ATOM 2848 O O . LEU B 1 170 ? 15.273 6.586 2.861 1 98.81 170 LEU B O 1
ATOM 2852 N N . LYS B 1 171 ? 14.875 8.336 4.242 1 98.69 171 LYS B N 1
ATOM 2853 C CA . LYS B 1 171 ? 16.219 8.867 4.066 1 98.69 171 LYS B CA 1
ATOM 2854 C C . LYS B 1 171 ? 17.281 7.859 4.531 1 98.69 171 LYS B C 1
ATOM 2856 O O . LYS B 1 171 ? 18.297 7.664 3.869 1 98.69 171 LYS B O 1
ATOM 2861 N N . TYR B 1 172 ? 17.047 7.273 5.664 1 98.62 172 TYR B N 1
ATOM 2862 C CA . TYR B 1 172 ? 17.953 6.27 6.223 1 98.62 172 TYR B CA 1
ATOM 2863 C C . TYR B 1 172 ? 18.141 5.113 5.25 1 98.62 172 TYR B C 1
ATOM 2865 O O . TYR B 1 172 ? 19.266 4.699 4.977 1 98.62 172 TYR B O 1
ATOM 2873 N N . TYR B 1 173 ? 17.031 4.582 4.738 1 98.62 173 TYR B N 1
ATOM 2874 C CA . TYR B 1 173 ? 17.141 3.477 3.789 1 98.62 173 TYR B CA 1
ATOM 2875 C C . TYR B 1 173 ? 17.828 3.922 2.504 1 98.62 173 TYR B C 1
ATOM 2877 O O . TYR B 1 173 ? 18.594 3.164 1.908 1 98.62 173 TYR B O 1
ATOM 2885 N N . ARG B 1 174 ? 17.484 5.133 2.051 1 98.62 174 ARG B N 1
ATOM 2886 C CA . ARG B 1 174 ? 18.156 5.652 0.862 1 98.62 174 ARG B CA 1
ATOM 2887 C C . ARG B 1 174 ? 19.672 5.637 1.032 1 98.62 174 ARG B C 1
ATOM 2889 O O . ARG B 1 174 ? 20.391 5.176 0.149 1 98.62 174 ARG B O 1
ATOM 2896 N N . GLN B 1 175 ? 20.141 6.02 2.18 1 98.19 175 GLN B N 1
ATOM 2897 C CA . GLN B 1 175 ? 21.562 6.168 2.469 1 98.19 175 GLN B CA 1
ATOM 2898 C C . GLN B 1 175 ? 22.234 4.812 2.643 1 98.19 175 GLN B C 1
ATOM 2900 O O . GLN B 1 175 ? 23.406 4.652 2.312 1 98.19 175 GLN B O 1
ATOM 2905 N N . ASN B 1 176 ? 21.469 3.855 3.027 1 98.44 176 ASN B N 1
ATOM 2906 C CA . ASN B 1 176 ? 22.141 2.65 3.5 1 98.44 176 ASN B CA 1
ATOM 2907 C C . ASN B 1 176 ? 21.875 1.461 2.584 1 98.44 176 ASN B C 1
ATOM 2909 O O . ASN B 1 176 ? 22.562 0.439 2.67 1 98.44 176 ASN B O 1
ATOM 2913 N N . LEU B 1 177 ? 20.891 1.549 1.689 1 98.44 177 LEU B N 1
ATOM 2914 C CA . LEU B 1 177 ? 20.562 0.41 0.841 1 98.44 177 LEU B CA 1
ATOM 2915 C C . LEU B 1 177 ? 20.938 0.683 -0.61 1 98.44 177 LEU B C 1
ATOM 2917 O O . LEU B 1 177 ? 21.25 -0.247 -1.361 1 98.44 177 LEU B O 1
ATOM 2921 N N . PHE B 1 178 ? 20.875 1.926 -1.032 1 98.56 178 PHE B N 1
ATOM 2922 C CA . PHE B 1 178 ? 20.953 2.242 -2.455 1 98.56 178 PHE B CA 1
ATOM 2923 C C . PHE B 1 178 ? 22.391 2.533 -2.871 1 98.56 178 PHE B C 1
ATOM 2925 O O . PHE B 1 178 ? 23.219 2.867 -2.033 1 98.56 178 PHE B O 1
ATOM 2932 N N . LEU B 1 179 ? 22.656 2.412 -4.152 1 98 179 LEU B N 1
ATOM 2933 C CA . LEU B 1 179 ? 23.953 2.754 -4.73 1 98 179 LEU B CA 1
ATOM 2934 C C . LEU B 1 179 ? 24.328 4.203 -4.426 1 98 179 LEU B C 1
ATOM 2936 O O . LEU B 1 179 ? 23.453 5.07 -4.371 1 98 179 LEU B O 1
ATOM 2940 N N . PRO B 1 180 ? 25.594 4.52 -4.246 1 96.88 180 PRO B N 1
ATOM 2941 C CA . PRO B 1 180 ? 26.031 5.859 -3.861 1 96.88 180 PRO B CA 1
ATOM 2942 C C . PRO B 1 180 ? 25.484 6.949 -4.781 1 96.88 180 PRO B C 1
ATOM 2944 O O . PRO B 1 180 ? 25.141 8.039 -4.32 1 96.88 180 PRO B O 1
ATOM 2947 N N . GLU B 1 181 ? 25.344 6.672 -5.992 1 96.38 181 GLU B N 1
ATOM 2948 C CA . GLU B 1 181 ? 24.906 7.676 -6.957 1 96.38 181 GLU B CA 1
ATOM 2949 C C . GLU B 1 181 ? 23.422 8.008 -6.766 1 96.38 181 GLU B C 1
ATOM 2951 O O . GLU B 1 181 ? 22.938 9.008 -7.293 1 96.38 181 GLU B O 1
ATOM 2956 N N . PHE B 1 182 ? 22.719 7.207 -5.973 1 96.25 182 PHE B N 1
ATOM 2957 C CA . PHE B 1 182 ? 21.297 7.453 -5.742 1 96.25 182 PHE B CA 1
ATOM 2958 C C . PHE B 1 182 ? 21.062 7.961 -4.328 1 96.25 182 PHE B C 1
ATOM 2960 O O . PHE B 1 182 ? 19.906 8.109 -3.9 1 96.25 182 PHE B O 1
ATOM 2967 N N . GLN B 1 183 ? 22.078 8.141 -3.477 1 92.44 183 GLN B N 1
ATOM 2968 C CA . GLN B 1 183 ? 21.938 8.484 -2.064 1 92.44 183 GLN B CA 1
ATOM 2969 C C . GLN B 1 183 ? 21.875 10 -1.869 1 92.44 183 GLN B C 1
ATOM 2971 O O . GLN B 1 183 ? 21.859 10.484 -0.736 1 92.44 183 GLN B O 1
ATOM 2976 N N . GLN B 1 184 ? 21.891 10.938 -2.902 1 82.31 184 GLN B N 1
ATOM 2977 C CA . GLN B 1 184 ? 22.047 12.383 -2.771 1 82.31 184 GLN B CA 1
ATOM 2978 C C . GLN B 1 184 ? 20.688 13.07 -2.594 1 82.31 184 GLN B C 1
ATOM 2980 O O . GLN B 1 184 ? 19.672 12.562 -3.057 1 82.31 184 GLN B O 1
#

Organism: Hydrogenovibrio crunogenus (strain DSM 25203 / XCL-2) (NCBI:txid317025)

Sequence (368 aa):
MKSENNLIWIDLEMTGLDHKADQIIEIATVVTDAELNVLAEGPVMAIQTEQHYLDGMDAWCTTHHGNSGLTKRVQESTITMAQAEQETIKFLKPYVPKGKSPMCGNSICQDRRFLIEQMPELEQFFHYRNLDVSSLKELARRWAPTVYSGYKKKGAHLALDDIYESIEELKYYRQNLFLPEFQQMKSENNLIWIDLEMTGLDHKADQIIEIATVVTDAELNVLAEGPVMAIQTEQHYLDGMDAWCTTHHGNSGLTKRVQESTITMAQAEQETIKFLKPYVPKGKSPMCGNSICQDRRFLIEQMPELEQFFHYRNLDVSSLKELARRWAPTVYSGYKKKGAHLALDDIYESIEELKYYRQNLFLPEFQQ

InterPro domains:
  IPR012337 Ribonuclease H-like superfamily [SSF53098] (1-177)
  IPR013520 Ribonuclease H-like domain [PF00929] (8-170)
  IPR013520 Ribonuclease H-like domain [SM00479] (6-179)
  IPR022894 Oligoribonuclease [MF_00045] (2-180)
  IPR022894 Oligoribonuclease [NF003765] (2-181)
  IPR022894 Oligoribonuclease [PTHR11046] (57-179)
  IPR022894 Oligoribonuclease [cd06135] (7-178)
  IPR036397 Ribonuclease H superfamily [G3DSA:3.30.420.10] (1-179)

pLDDT: mean 97.69, std 2.52, range [81.81, 98.94]